Protein 5ME5 (pdb70)

Organism: Cucumis melo (NCBI:txid3656)

Foldseek 3Di:
DFAFFPFWKWKWKPAPCNIGTDDIDTTPVVVCVVVVPDDQQLPHDAQMKIKIFTPPQDCDPVHCQQVQAKKKKDKAFRSPCRVLVVLQVCCLRVVVQPLSVFWTIKMWTHHDGIIMIMTTGGDNVPVVSVVSRQVVSCVSVVDDDDTDMDGD/DDDDPVRVVVCPVVDQADPPPDDDDPVCPVVDDPDGD

InterPro domains:
  IPR003890 MIF4G-like, type 3 [PF02854] (1240-1462)
  IPR003890 MIF4G-like, type 3 [SM00543] (1239-1462)
  IPR003891 Initiation factor eIF-4 gamma, MA3 [PF02847] (1706-1812)
  IPR003891 Initiation factor eIF-4 gamma, MA3 [PS51366] (1700-1824)
  IPR003891 Initiation factor eIF-4 gamma, MA3 [SM00544] (1701-1815)
  IPR016024 Armadillo-type fold [SSF48371] (1232-1464)
  IPR016024 Armadillo-type fold [SSF48371] (1696-1885)

B-factor: mean 29.94, std 11.59, range [14.33, 82.57]

Solvent-accessible surface area: 9377 Å² total; per-residue (Å²): 133,90,52,60,8,86,68,36,1,7,0,20,3,30,44,50,132,117,30,128,80,20,23,55,0,44,18,0,21,53,0,4,12,0,15,40,1,3,28,76,0,41,136,4,50,86,129,0,13,0,16,0,0,18,89,176,28,65,4,64,220,50,33,73,88,3,39,98,13,2,79,32,16,0,57,24,85,61,28,147,0,35,96,6,2,24,59,0,0,1,7,6,0,0,30,43,10,117,29,9,99,14,5,0,0,0,5,0,25,0,64,81,62,64,0,72,0,4,0,37,0,58,79,12,102,63,133,71,6,7,32,25,0,3,137,28,0,92,124,44,26,128,44,129,129,64,29,34,74,95,118,106,124,136,25,56,78,109,65,0,62,126,24,8,130,129,67,86,90,30,24,194,118,13,126,64,51,95,66,8,107,56,0,17,25,97,154,67,102

Sequence (189 aa):
QPHPLEHSWTFWFDNPSSIRPIYTFSTVEEFWSVYNNIHHPSKLAMRADLYCFKHKIEPKWEDPVCANGGKWTVNFPRGKSDNGWLYTLLAMIGEQFDCGDEICGAVVNVRSGQDKISIWTKNASNEAAQASIGKQWKEFLDYNESIGFIFHKKYSRDFLLKFAEQFLDLPHNFEVTSDIESLMSTHTN

CATH classification: 3.30.760.10

Radius of gyration: 15.57 Å; Cα contacts (8 Å, |Δi|>4): 379; chains: 2; bounding box: 34×44×42 Å

Secondary structure (DSSP, 8-state):
---EEEEEEEEEEE----EEEEEEEEEHHHHHHHHTTB--GGGSPTT-EEEEEETT--SSTT-HHHHTSEEEEEEEETT--HHHHHHHHHHHHTT--TTGGGEEEEEEEE-SSEEEEEEEES-TT-HHHHHHHHHHHHHHHT-SS-EEEEE-/----HHHHHHTGGG--SPPTT----GGGGGGB-SS--

GO terms:
  GO:0005515 protein binding (F, IPI)

Structure (mmCIF, N/CA/C/O backbone):
data_5ME5
#
_entry.id   5ME5
#
_cell.length_a   38.094
_cell.length_b   70.352
_cell.length_c   42.798
_cell.angle_alpha   90.00
_cell.angle_beta   93.62
_cell.angle_gamma   90.00
#
_symmetry.space_group_name_H-M   'P 1 21 1'
#
loop_
_entity.id
_entity.type
_entity.pdbx_description
1 polymer 'Eukaryotic transcription initiation factor 4E'
2 polymer eIF4G
3 non-polymer 'SULFATE ION'
4 water water
#
loop_
_atom_site.group_PDB
_atom_site.id
_atom_site.type_symbol
_atom_site.label_atom_id
_atom_site.label_alt_id
_atom_site.label_comp_id
_atom_site.label_asym_id
_atom_site.label_entity_id
_atom_site.label_seq_id
_atom_site.pdbx_PDB_ins_code
_atom_site.Cartn_x
_atom_site.Cartn_y
_atom_site.Cartn_z
_atom_site.occupancy
_atom_site.B_iso_or_equiv
_atom_site.auth_seq_id
_atom_site.auth_comp_id
_atom_site.auth_asym_id
_atom_site.auth_atom_id
_atom_site.pdbx_PDB_model_num
ATOM 1 N N . GLN A 1 60 ? 23.669 20.290 0.038 1.00 54.37 58 GLN A N 1
ATOM 2 C CA . GLN A 1 60 ? 24.049 21.700 0.038 1.00 48.43 58 GLN A CA 1
ATOM 3 C C . GLN A 1 60 ? 23.814 22.331 1.414 1.00 42.34 58 GLN A C 1
ATOM 4 O O . GLN A 1 60 ? 22.663 22.499 1.837 1.00 42.19 58 GLN A O 1
ATOM 6 N N . PRO A 1 61 ? 24.898 22.681 2.106 1.00 39.03 59 PRO A N 1
ATOM 7 C CA . PRO A 1 61 ? 24.763 23.300 3.429 1.00 36.24 59 PRO A CA 1
ATOM 8 C C . PRO A 1 61 ? 24.135 24.679 3.327 1.00 38.28 59 PRO A C 1
ATOM 9 O O . PRO A 1 61 ? 24.065 25.285 2.257 1.00 34.05 59 PRO A O 1
ATOM 13 N N . HIS A 1 62 ? 23.660 25.171 4.472 1.00 34.09 60 HIS A N 1
ATOM 14 C CA . HIS A 1 62 ? 23.039 26.485 4.515 1.00 28.44 60 HIS A CA 1
ATOM 15 C C . HIS A 1 62 ? 24.002 27.447 5.192 1.00 27.07 60 HIS A C 1
ATOM 16 O O . HIS A 1 62 ? 24.164 27.398 6.425 1.00 23.24 60 HIS A O 1
ATOM 23 N N . PRO A 1 63 ? 24.660 28.330 4.449 1.00 22.55 61 PRO A N 1
ATOM 24 C CA . PRO A 1 63 ? 25.699 29.165 5.055 1.00 24.45 61 PRO A CA 1
ATOM 25 C C . PRO A 1 63 ? 25.085 30.233 5.937 1.00 23.00 61 PRO A C 1
ATOM 26 O O . PRO A 1 63 ? 24.008 30.761 5.647 1.00 24.55 61 PRO A O 1
ATOM 30 N N . LEU A 1 64 ? 25.769 30.531 7.032 1.00 24.30 62 LEU A N 1
ATOM 31 C CA . LEU A 1 64 ? 25.372 31.652 7.864 1.00 23.00 62 LEU A CA 1
ATOM 32 C C . LEU A 1 64 ? 25.998 32.929 7.317 1.00 23.97 62 LEU A C 1
ATOM 33 O O . LEU A 1 64 ? 27.012 32.897 6.622 1.00 26.43 62 LEU A O 1
ATOM 38 N N . GLU A 1 65 ? 25.380 34.064 7.646 1.00 22.41 63 GLU A N 1
ATOM 39 C CA . GLU A 1 65 ? 25.916 35.339 7.182 1.00 24.47 63 GLU A CA 1
ATOM 40 C C . GLU A 1 65 ? 27.300 35.594 7.766 1.00 26.59 63 GLU A C 1
ATOM 41 O O . GLU A 1 65 ? 28.184 36.133 7.091 1.00 26.55 63 GLU A O 1
ATOM 47 N N . HIS A 1 66 ? 27.511 35.226 9.020 1.00 24.39 64 HIS A N 1
ATOM 48 C CA . HIS A 1 66 ? 28.831 35.282 9.619 1.00 22.89 64 HIS A CA 1
ATOM 49 C C . HIS A 1 66 ? 29.228 33.890 10.080 1.00 25.40 64 HIS A C 1
ATOM 50 O O . HIS A 1 66 ? 28.378 33.042 10.349 1.00 23.63 64 HIS A O 1
ATOM 57 N N . SER A 1 67 ? 30.536 33.672 10.191 1.00 27.18 65 SER A N 1
ATOM 58 C CA . SER A 1 67 ? 31.037 32.569 10.992 1.00 27.71 65 SER A CA 1
ATOM 59 C C . SER A 1 67 ? 31.012 32.972 12.461 1.00 27.07 65 SER A C 1
ATOM 60 O O . SER A 1 67 ? 31.152 34.153 12.811 1.00 21.36 65 SER A O 1
ATOM 63 N N . TRP A 1 68 ? 30.832 31.976 13.315 1.00 20.60 66 TRP A N 1
ATOM 64 C CA . TRP A 1 68 ? 30.696 32.162 14.754 1.00 19.60 66 TRP A CA 1
ATOM 65 C C . TRP A 1 68 ? 31.616 31.180 15.460 1.00 22.21 66 TRP A C 1
ATOM 66 O O . TRP A 1 68 ? 31.797 30.046 14.999 1.00 20.11 66 TRP A O 1
ATOM 77 N N . THR A 1 69 ? 32.193 31.618 16.584 1.00 16.73 67 THR A N 1
ATOM 78 C CA . THR A 1 69 ? 33.135 30.819 17.361 1.00 17.95 67 THR A CA 1
ATOM 79 C C . THR A 1 69 ? 32.576 30.603 18.761 1.00 19.06 67 THR A C 1
ATOM 80 O O . THR A 1 69 ? 32.200 31.568 19.435 1.00 16.81 67 THR A O 1
ATOM 84 N N . PHE A 1 70 ? 32.474 29.342 19.186 1.00 20.14 68 PHE A N 1
ATOM 85 C CA . PHE A 1 70 ? 32.208 29.068 20.594 1.00 17.24 68 PHE A CA 1
ATOM 86 C C . PHE A 1 70 ? 33.491 29.247 21.392 1.00 21.14 68 PHE A C 1
ATOM 87 O O . PHE A 1 70 ? 34.562 28.829 20.955 1.00 20.56 68 PHE A O 1
ATOM 95 N N . TRP A 1 71 ? 33.378 29.866 22.573 1.00 18.76 69 TRP A N 1
ATOM 96 C CA . TRP A 1 71 ? 34.481 29.951 23.523 1.00 21.69 69 TRP A CA 1
ATOM 97 C C . TRP A 1 71 ? 34.000 29.453 24.876 1.00 21.30 69 TRP A C 1
ATOM 98 O O . TRP A 1 71 ? 32.812 29.544 25.194 1.00 19.67 69 TRP A O 1
ATOM 109 N N . PHE A 1 72 ? 34.933 28.949 25.683 1.00 20.43 70 PHE A N 1
ATOM 110 C CA . PHE A 1 72 ? 34.569 28.320 26.948 1.00 22.48 70 PHE A CA 1
ATOM 111 C C . PHE A 1 72 ? 35.550 28.736 28.032 1.00 26.07 70 PHE A C 1
ATOM 112 O O . PHE A 1 72 ? 36.762 28.747 27.809 1.00 29.94 70 PHE A O 1
ATOM 120 N N . ASP A 1 73 ? 35.028 29.079 29.202 1.00 24.87 71 ASP A N 1
ATOM 121 C CA . ASP A 1 73 ? 35.855 29.411 30.360 1.00 34.01 71 ASP A CA 1
ATOM 122 C C . ASP A 1 73 ? 35.575 28.361 31.428 1.00 34.08 71 ASP A C 1
ATOM 123 O O . ASP A 1 73 ? 34.556 28.432 32.120 1.00 32.17 71 ASP A O 1
ATOM 128 N N . ASN A 1 74 ? 36.485 27.398 31.543 1.00 39.53 72 ASN A N 1
ATOM 129 C CA . ASN A 1 74 ? 36.315 26.247 32.423 1.00 48.16 72 ASN A CA 1
ATOM 130 C C . ASN A 1 74 ? 36.571 26.649 33.867 1.00 49.44 72 ASN A C 1
ATOM 131 O O . ASN A 1 74 ? 37.656 27.155 34.176 1.00 50.55 72 ASN A O 1
ATOM 136 N N . PRO A 1 75 ? 35.628 26.421 34.786 1.00 53.36 73 PRO A N 1
ATOM 137 C CA . PRO A 1 75 ? 35.867 26.849 36.172 1.00 52.07 73 PRO A CA 1
ATOM 138 C C . PRO A 1 75 ? 36.873 25.973 36.904 1.00 56.64 73 PRO A C 1
ATOM 139 O O . PRO A 1 75 ? 37.677 26.492 37.690 1.00 58.36 73 PRO A O 1
ATOM 143 N N . SER A 1 76 ? 36.866 24.663 36.657 1.00 56.61 74 SER A N 1
ATOM 144 C CA . SER A 1 76 ? 37.770 23.737 37.341 1.00 62.33 74 SER A CA 1
ATOM 145 C C . SER A 1 76 ? 39.206 23.857 36.831 1.00 66.02 74 SER A C 1
ATOM 146 O O . SER A 1 76 ? 39.998 24.660 37.338 1.00 72.31 74 SER A O 1
ATOM 148 N N . SER A 1 87 ? 42.443 31.669 30.084 1.00 50.22 85 SER A N 1
ATOM 149 C CA . SER A 1 87 ? 41.198 31.183 30.670 1.00 47.18 85 SER A CA 1
ATOM 150 C C . SER A 1 87 ? 40.120 30.911 29.627 1.00 40.96 85 SER A C 1
ATOM 151 O O . SER A 1 87 ? 39.579 29.810 29.577 1.00 45.61 85 SER A O 1
ATOM 154 N N . ILE A 1 88 ? 39.806 31.907 28.801 1.00 38.59 86 ILE A N 1
ATOM 155 C CA . ILE A 1 88 ? 38.732 31.802 27.814 1.00 36.98 86 ILE A CA 1
ATOM 156 C C . ILE A 1 88 ? 39.324 31.220 26.534 1.00 37.41 86 ILE A C 1
ATOM 157 O O . ILE A 1 88 ? 40.095 31.887 25.843 1.00 44.12 86 ILE A O 1
ATOM 162 N N . ARG A 1 89 ? 38.939 29.980 26.200 1.00 34.30 87 ARG A N 1
ATOM 163 C CA . ARG A 1 89 ? 39.516 29.208 25.108 1.00 36.51 87 ARG A CA 1
ATOM 164 C C . ARG A 1 89 ? 38.545 29.101 23.941 1.00 33.19 87 ARG A C 1
ATOM 165 O O . ARG A 1 89 ? 37.363 28.808 24.151 1.00 28.26 87 ARG A O 1
ATOM 173 N N . PRO A 1 90 ? 39.016 29.267 22.708 1.00 32.01 88 PRO A N 1
ATOM 174 C CA . PRO A 1 90 ? 38.145 29.035 21.556 1.00 29.36 88 PRO A CA 1
ATOM 175 C C . PRO A 1 90 ? 37.978 27.543 21.323 1.00 29.74 88 PRO A C 1
ATOM 176 O O . PRO A 1 90 ? 38.930 26.764 21.428 1.00 31.14 88 PRO A O 1
ATOM 180 N N . ILE A 1 91 ? 36.746 27.152 21.019 1.00 26.70 89 ILE A N 1
ATOM 181 C CA . ILE A 1 91 ? 36.359 25.751 20.899 1.00 26.21 89 ILE A CA 1
ATOM 182 C C . ILE A 1 91 ? 36.247 25.325 19.447 1.00 27.73 89 ILE A C 1
ATOM 183 O O . ILE A 1 91 ? 36.801 24.302 19.041 1.00 27.19 89 ILE A O 1
ATOM 188 N N . TYR A 1 92 ? 35.502 26.090 18.659 1.00 24.74 90 TYR A N 1
ATOM 189 C CA . TYR A 1 92 ? 35.147 25.703 17.303 1.00 24.07 90 TYR A CA 1
ATOM 190 C C . TYR A 1 92 ? 34.540 26.903 16.607 1.00 25.82 90 TYR A C 1
ATOM 191 O O . TYR A 1 92 ? 33.766 27.649 17.218 1.00 23.38 90 TYR A O 1
ATOM 200 N N . THR A 1 93 ? 34.873 27.076 15.332 1.00 20.98 91 THR A N 1
ATOM 201 C CA . THR A 1 93 ? 34.266 28.109 14.508 1.00 20.42 91 THR A CA 1
ATOM 202 C C . THR A 1 93 ? 33.366 27.428 13.485 1.00 24.84 91 THR A C 1
ATOM 203 O O . THR A 1 93 ? 33.828 26.570 12.724 1.00 24.21 91 THR A O 1
ATOM 207 N N . PHE A 1 94 ? 32.079 27.769 13.494 1.00 21.68 92 PHE A N 1
ATOM 208 C CA . PHE A 1 94 ? 31.138 27.170 12.557 1.00 23.23 92 PHE A CA 1
ATOM 209 C C . PHE A 1 94 ? 30.610 28.224 11.596 1.00 27.72 92 PHE A C 1
ATOM 210 O O . PHE A 1 94 ? 30.556 29.416 11.916 1.00 21.31 92 PHE A O 1
ATOM 218 N N . SER A 1 95 ? 30.219 27.776 10.402 1.00 21.15 93 SER A N 1
ATOM 219 C CA . SER A 1 95 ? 29.827 28.720 9.368 1.00 21.04 93 SER A CA 1
ATOM 220 C C . SER A 1 95 ? 28.554 28.304 8.644 1.00 22.03 93 SER A C 1
ATOM 221 O O . SER A 1 95 ? 28.156 28.976 7.688 1.00 21.99 93 SER A O 1
ATOM 224 N N . THR A 1 96 ? 27.910 27.214 9.060 1.00 21.17 94 THR A N 1
ATOM 225 C CA . THR A 1 96 ? 26.656 26.791 8.450 1.00 21.63 94 THR A CA 1
ATOM 226 C C . THR A 1 96 ? 25.658 26.378 9.526 1.00 19.45 94 THR A C 1
ATOM 227 O O . THR A 1 96 ? 26.017 26.109 10.680 1.00 21.25 94 THR A O 1
ATOM 231 N N . VAL A 1 97 ? 24.386 26.347 9.126 1.00 22.21 95 VAL A N 1
ATOM 232 C CA . VAL A 1 97 ? 23.326 25.834 9.989 1.00 18.85 95 VAL A CA 1
ATOM 233 C C . VAL A 1 97 ? 23.626 24.401 10.393 1.00 24.54 95 VAL A C 1
ATOM 234 O O . VAL A 1 97 ? 23.482 24.025 11.560 1.00 18.48 95 VAL A O 1
ATOM 238 N N . GLU A 1 98 ? 24.060 23.578 9.433 1.00 18.91 96 GLU A N 1
ATOM 239 C CA . GLU A 1 98 ? 24.360 22.186 9.733 1.00 22.28 96 GLU A CA 1
ATOM 240 C C . GLU A 1 98 ? 25.521 22.064 10.715 1.00 20.05 96 GLU A C 1
ATOM 241 O O . GLU A 1 98 ? 25.492 21.219 11.620 1.00 22.05 96 GLU A O 1
ATOM 247 N N . GLU A 1 99 ? 26.547 22.910 10.571 1.00 20.55 97 GLU A N 1
ATOM 248 C CA . GLU A 1 99 ? 27.654 22.868 11.527 1.00 20.79 97 GLU A CA 1
ATOM 249 C C . GLU A 1 99 ? 27.209 23.349 12.904 1.00 20.14 97 GLU A C 1
ATOM 250 O O . GLU A 1 99 ? 27.646 22.809 13.929 1.00 18.33 97 GLU A O 1
ATOM 256 N N . PHE A 1 100 ? 26.357 24.374 12.953 1.00 17.35 98 PHE A N 1
ATOM 257 C CA . PHE A 1 100 ? 25.846 24.827 14.248 1.00 16.05 98 PHE A CA 1
ATOM 258 C C . PHE A 1 100 ? 25.217 23.678 15.031 1.00 16.85 98 PHE A C 1
ATOM 259 O O . PHE A 1 100 ? 25.551 23.444 16.198 1.00 18.74 98 PHE A O 1
ATOM 267 N N . TRP A 1 101 ? 24.275 22.960 14.412 1.00 17.24 99 TRP A N 1
ATOM 268 C CA . TRP A 1 101 ? 23.597 21.897 15.150 1.00 17.38 99 TRP A CA 1
ATOM 269 C C . TRP A 1 101 ? 24.563 20.772 15.498 1.00 18.57 99 TRP A C 1
ATOM 270 O O . TRP A 1 101 ? 24.472 20.186 16.587 1.00 18.54 99 TRP A O 1
ATOM 281 N N . SER A 1 102 ? 25.506 20.469 14.596 1.00 17.96 100 SER A N 1
ATOM 282 C CA . SER A 1 102 ? 26.493 19.415 14.861 1.00 20.77 100 SER A CA 1
ATOM 283 C C . SER A 1 102 ? 27.254 19.672 16.156 1.00 21.91 100 SER A C 1
ATOM 284 O O . SER A 1 102 ? 27.569 18.738 16.905 1.00 22.10 100 SER A O 1
ATOM 287 N N . VAL A 1 103 ? 27.563 20.933 16.436 1.00 18.80 101 VAL A N 1
ATOM 288 C CA . VAL A 1 103 ? 28.283 21.277 17.653 1.00 16.83 101 VAL A CA 1
ATOM 289 C C . VAL A 1 103 ? 27.338 21.448 18.827 1.00 18.84 101 VAL A C 1
ATOM 290 O O . VAL A 1 103 ? 27.577 20.901 19.911 1.00 18.02 101 VAL A O 1
ATOM 294 N N . TYR A 1 104 ? 26.246 22.198 18.611 1.00 18.43 102 TYR A N 1
ATOM 295 C CA . TYR A 1 104 ? 25.303 22.476 19.687 1.00 18.33 102 TYR A CA 1
ATOM 296 C C . TYR A 1 104 ? 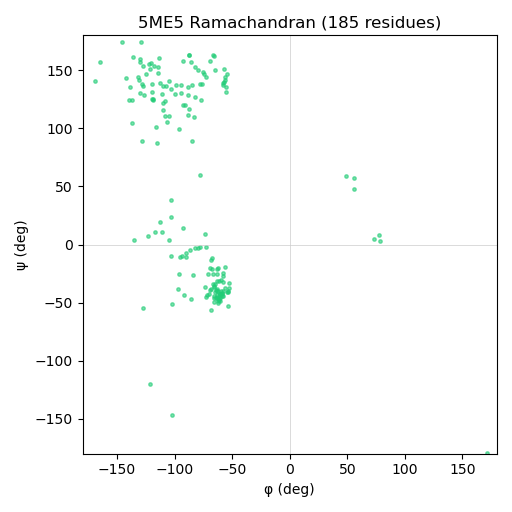24.734 21.190 20.282 1.00 20.08 102 TYR A C 1
ATOM 297 O O . TYR A 1 104 ? 24.554 21.087 21.506 1.00 18.67 102 TYR A O 1
ATOM 306 N N . ASN A 1 105 ? 24.437 20.198 19.436 1.00 18.18 103 ASN A N 1
ATOM 307 C CA . ASN A 1 105 ? 23.891 18.933 19.933 1.00 17.52 103 ASN A CA 1
ATOM 308 C C . ASN A 1 105 ? 24.910 18.073 20.660 1.00 22.26 103 ASN A C 1
ATOM 309 O O . ASN A 1 105 ? 24.542 16.988 21.146 1.00 21.18 103 ASN A O 1
ATOM 314 N N . ASN A 1 106 ? 26.175 18.500 20.736 1.00 19.40 104 ASN A N 1
ATOM 315 C CA . ASN A 1 106 ? 27.203 17.712 21.400 1.00 19.85 104 ASN A CA 1
ATOM 316 C C . ASN A 1 106 ? 27.916 18.454 22.519 1.00 23.44 104 ASN A C 1
ATOM 317 O O . ASN A 1 106 ? 28.891 17.921 23.068 1.00 22.64 104 ASN A O 1
ATOM 322 N N . ILE A 1 107 ? 27.457 19.653 22.884 1.00 19.37 105 ILE A N 1
ATOM 323 C CA . ILE A 1 107 ? 27.977 20.342 24.055 1.00 19.74 105 ILE A CA 1
ATOM 324 C C . ILE A 1 107 ? 26.839 20.525 25.050 1.00 20.33 105 ILE A C 1
ATOM 325 O O . ILE A 1 107 ? 25.655 20.550 24.688 1.00 16.85 105 ILE A O 1
ATOM 330 N N . HIS A 1 108 ? 27.214 20.621 26.321 1.00 19.26 106 HIS A N 1
ATOM 331 C CA . HIS A 1 108 ? 26.235 20.761 27.392 1.00 23.39 106 HIS A CA 1
ATOM 332 C C . HIS A 1 108 ? 25.362 21.989 27.190 1.00 24.19 106 HIS A C 1
ATOM 333 O O . HIS A 1 108 ? 25.858 23.062 26.835 1.00 21.66 106 HIS A O 1
ATOM 340 N N . HIS A 1 109 ? 24.057 21.829 27.427 1.00 22.80 107 HIS A N 1
ATOM 341 C CA . HIS A 1 109 ? 23.205 22.987 27.645 1.00 23.79 107 HIS A CA 1
ATOM 342 C C . HIS A 1 109 ? 23.568 23.613 28.987 1.00 22.39 107 HIS A C 1
ATOM 343 O O . HIS A 1 109 ? 24.119 22.937 29.865 1.00 24.02 107 HIS A O 1
ATOM 350 N N . PRO A 1 110 ? 23.257 24.898 29.179 1.00 20.11 108 PRO A N 1
ATOM 351 C CA . PRO A 1 110 ? 23.624 25.562 30.444 1.00 21.04 108 PRO A CA 1
ATOM 352 C C . PRO A 1 110 ? 23.162 24.832 31.689 1.00 25.23 108 PRO A C 1
ATOM 353 O O . PRO A 1 110 ? 23.848 24.903 32.717 1.00 25.44 108 PRO A O 1
ATOM 357 N N . SER A 1 111 ? 22.005 24.157 31.645 1.00 23.58 109 SER A N 1
ATOM 358 C CA . SER A 1 111 ? 21.533 23.433 32.825 1.00 25.15 109 SER A CA 1
ATOM 359 C C . SER A 1 111 ? 22.536 22.394 33.309 1.00 28.71 109 SER A C 1
ATOM 360 O O . SER A 1 111 ? 22.527 22.057 34.498 1.00 27.50 109 SER A O 1
ATOM 363 N N . LYS A 1 112 ? 23.414 21.898 32.432 1.00 24.91 110 LYS A N 1
ATOM 364 C CA . LYS A 1 112 ? 24.392 20.876 32.798 1.00 26.07 110 LYS A CA 1
ATOM 365 C C . LYS A 1 112 ? 25.839 21.378 32.807 1.00 30.67 110 LYS A C 1
ATOM 366 O O . LYS A 1 112 ? 26.763 20.562 32.904 1.00 31.05 110 LYS A O 1
ATOM 372 N N . LEU A 1 113 ? 26.069 22.685 32.707 1.00 26.68 111 LEU A N 1
ATOM 373 C CA . LEU A 1 113 ? 27.422 23.220 32.842 1.00 29.29 111 LEU A CA 1
ATOM 374 C C . LEU A 1 113 ? 27.794 23.381 34.309 1.00 33.78 111 LEU A C 1
ATOM 375 O O . LEU A 1 113 ? 26.935 23.597 35.168 1.00 32.14 111 LEU A O 1
ATOM 380 N N . ALA A 1 114 ? 29.095 23.297 34.588 1.00 36.42 112 ALA A N 1
ATOM 381 C CA . ALA A 1 114 ? 29.586 23.481 35.949 1.00 38.75 112 ALA A CA 1
ATOM 382 C C . ALA A 1 114 ? 29.344 24.908 36.434 1.00 38.78 112 ALA A C 1
ATOM 383 O O . ALA A 1 114 ? 29.314 25.862 35.649 1.00 31.12 112 ALA A O 1
ATOM 385 N N . MET A 1 115 ? 29.163 25.048 37.748 1.00 38.17 113 MET A N 1
ATOM 386 C CA . MET A 1 115 ? 29.072 26.376 38.343 1.00 38.36 113 MET A CA 1
ATOM 387 C C . MET A 1 115 ? 30.309 27.192 38.000 1.00 36.43 113 MET A C 1
ATOM 388 O O . MET A 1 115 ? 31.426 26.673 37.989 1.00 36.22 113 MET A O 1
ATOM 393 N N . ARG A 1 116 ? 30.099 28.483 37.735 1.00 33.02 114 ARG A N 1
ATOM 394 C CA . ARG A 1 116 ? 31.118 29.467 37.368 1.00 36.22 114 ARG A CA 1
ATOM 395 C C . ARG A 1 116 ? 31.640 29.291 35.943 1.00 35.32 114 ARG A C 1
ATOM 396 O O . ARG A 1 116 ? 32.563 30.016 35.532 1.00 30.53 114 ARG A O 1
ATOM 404 N N . ALA A 1 117 ? 31.082 28.362 35.168 1.00 29.06 115 ALA A N 1
ATOM 405 C CA . ALA A 1 117 ? 31.459 28.240 33.761 1.00 27.97 115 ALA A CA 1
ATOM 406 C C . ALA A 1 117 ? 30.821 29.354 32.932 1.00 27.91 115 ALA A C 1
ATOM 407 O O . ALA A 1 117 ? 29.724 29.843 33.231 1.00 25.37 115 ALA A O 1
ATOM 409 N N . ASP A 1 118 ? 31.527 29.758 31.882 1.00 24.67 116 ASP A N 1
ATOM 410 C CA . ASP A 1 118 ? 31.029 30.734 30.923 1.00 24.87 116 ASP A CA 1
ATOM 411 C C . ASP A 1 118 ? 31.153 30.142 29.529 1.00 24.28 116 ASP A C 1
ATOM 412 O O . ASP A 1 118 ? 32.226 29.655 29.154 1.00 21.00 116 ASP A O 1
ATOM 417 N N . LEU A 1 119 ? 30.060 30.167 28.774 1.00 19.06 117 LEU A N 1
ATOM 418 C CA . LEU A 1 119 ? 30.051 29.671 27.400 1.00 20.20 117 LEU A CA 1
ATOM 419 C C . LEU A 1 119 ? 29.700 30.831 26.485 1.00 17.80 117 LEU A C 1
ATOM 420 O O . LEU A 1 119 ? 28.653 31.465 26.662 1.00 18.73 117 LEU A O 1
ATOM 425 N N . TYR A 1 120 ? 30.555 31.080 25.495 1.00 16.72 118 TYR A N 1
ATOM 426 C CA . TYR A 1 120 ? 30.460 32.239 24.615 1.00 19.10 118 TYR A CA 1
ATOM 427 C C . TYR A 1 120 ? 30.160 31.783 23.199 1.00 18.21 118 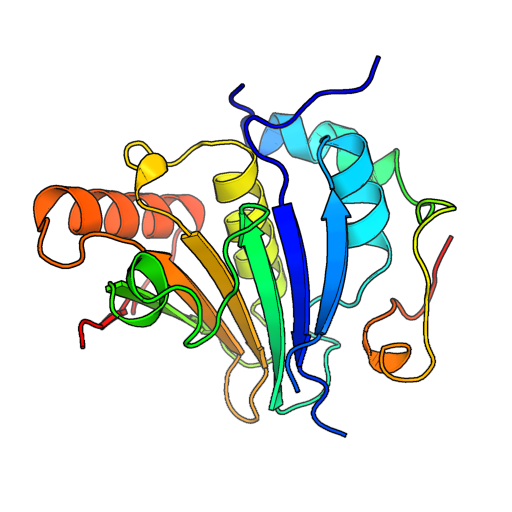TYR A C 1
ATOM 428 O O . TYR A 1 120 ? 30.615 30.721 22.776 1.00 19.25 118 TYR A O 1
ATOM 437 N N . CYS A 1 121 ? 29.419 32.608 22.454 1.00 17.26 119 CYS A N 1
ATOM 438 C CA . CYS A 1 121 ? 29.280 32.419 21.007 1.00 17.71 119 CYS A CA 1
ATOM 439 C C . CYS A 1 121 ? 29.390 33.787 20.340 1.00 18.57 119 CYS A C 1
ATOM 440 O O . CYS A 1 121 ? 28.440 34.569 20.391 1.00 16.84 119 CYS A O 1
ATOM 443 N N . PHE A 1 122 ? 30.540 34.077 19.718 1.00 19.32 120 PHE A N 1
ATOM 444 C CA . PHE A 1 122 ? 30.809 35.400 19.167 1.00 16.09 120 PHE A CA 1
ATOM 445 C C . PHE A 1 122 ? 31.104 35.312 17.679 1.00 17.35 120 PHE A C 1
ATOM 446 O O . PHE A 1 122 ? 31.589 34.290 17.182 1.00 20.48 120 PHE A O 1
ATOM 454 N N . LYS A 1 123 ? 30.862 36.411 16.975 1.00 17.28 121 LYS A N 1
ATOM 455 C CA . LYS A 1 123 ? 31.210 36.450 15.561 1.00 17.19 121 LYS A CA 1
ATOM 456 C C . LYS A 1 123 ? 32.695 36.160 15.383 1.00 21.24 121 LYS A C 1
ATOM 457 O O . LYS A 1 123 ? 33.537 36.606 16.174 1.00 20.32 121 LYS A O 1
ATOM 463 N N . HIS A 1 124 ? 33.008 35.390 14.343 1.00 23.67 122 HIS A N 1
ATOM 464 C CA . HIS A 1 124 ? 34.385 34.982 14.109 1.00 25.06 122 HIS A CA 1
ATOM 465 C C . HIS A 1 124 ? 35.276 36.210 14.025 1.00 31.12 122 HIS A C 1
ATOM 466 O O . HIS A 1 124 ? 34.916 37.206 13.393 1.00 31.53 122 HIS A O 1
ATOM 473 N N . LYS A 1 125 ? 36.425 36.141 14.701 1.00 29.24 123 LYS A N 1
ATOM 474 C CA . LYS A 1 125 ? 37.454 37.193 14.761 1.00 34.49 123 LYS A CA 1
ATOM 475 C C . LYS A 1 125 ? 37.077 38.326 15.706 1.00 34.99 123 LYS A C 1
ATOM 476 O O . LYS A 1 125 ? 37.763 39.362 15.716 1.00 33.84 123 LYS A O 1
ATOM 482 N N . ILE A 1 126 ? 36.003 38.182 16.476 1.00 30.20 124 ILE A N 1
ATOM 483 C CA . ILE A 1 126 ? 35.713 39.033 17.626 1.00 26.32 124 ILE A CA 1
ATOM 484 C C . ILE A 1 126 ? 36.017 38.211 18.868 1.00 34.54 124 ILE A C 1
ATOM 485 O O . ILE A 1 126 ? 35.309 37.238 19.164 1.00 35.79 124 ILE A O 1
ATOM 490 N N . GLU A 1 127 ? 37.076 38.573 19.585 1.00 35.76 125 GLU A N 1
ATOM 491 C CA . GLU A 1 127 ? 37.334 37.862 20.824 1.00 32.07 125 GLU A CA 1
ATOM 492 C C . GLU A 1 127 ? 36.520 38.494 21.949 1.00 34.13 125 GLU A C 1
ATOM 493 O O . GLU A 1 127 ? 36.447 39.724 22.045 1.00 31.78 125 GLU A O 1
ATOM 499 N N . PRO A 1 128 ? 35.908 37.691 22.811 1.00 33.16 126 PRO A N 1
ATOM 500 C CA . PRO A 1 128 ? 35.257 38.264 24.000 1.00 31.63 126 PRO A CA 1
ATOM 501 C C . PRO A 1 128 ? 36.277 38.609 25.081 1.00 36.40 126 PRO A C 1
ATOM 502 O O . PRO A 1 128 ? 36.233 38.100 26.202 1.00 35.71 126 PRO A O 1
ATOM 506 N N . LYS A 1 129 ? 37.215 39.494 24.736 1.00 36.98 127 LYS A N 1
ATOM 507 C CA . LYS A 1 129 ? 38.372 39.795 25.579 1.00 45.51 127 LYS A CA 1
ATOM 508 C C . LYS A 1 129 ? 38.747 41.263 25.422 1.00 42.79 127 LYS A C 1
ATOM 509 O O . LYS A 1 129 ? 38.215 41.972 24.565 1.00 38.09 127 LYS A O 1
ATOM 515 N N . TRP A 1 130 ? 39.720 41.699 26.233 1.00 47.80 128 TRP A N 1
ATOM 516 C CA . TRP A 1 130 ? 40.286 43.042 26.114 1.00 44.84 128 TRP A CA 1
ATOM 517 C C . TRP A 1 130 ? 40.845 43.322 24.724 1.00 46.63 128 TRP A C 1
ATOM 518 O O . TRP A 1 130 ? 41.022 44.491 24.361 1.00 47.77 128 TRP A O 1
ATOM 529 N N . GLU A 1 131 ? 41.124 42.276 23.941 1.00 48.57 129 GLU A N 1
ATOM 530 C CA . GLU A 1 131 ? 41.756 42.456 22.640 1.00 47.65 129 GLU A CA 1
ATOM 531 C C . GLU A 1 131 ? 40.882 43.254 21.679 1.00 44.07 129 GLU A C 1
ATOM 532 O O . GLU A 1 131 ? 41.407 43.966 20.818 1.00 48.48 129 GLU A O 1
ATOM 534 N N . ASP A 1 132 ? 39.554 43.153 21.795 1.00 43.05 130 ASP A N 1
ATOM 535 C CA . ASP A 1 132 ? 38.658 43.874 20.893 1.00 41.85 130 ASP A CA 1
ATOM 536 C C . ASP A 1 132 ? 37.851 44.905 21.676 1.00 39.66 130 ASP A C 1
ATOM 537 O O . ASP A 1 132 ? 36.720 44.626 22.104 1.00 32.77 130 ASP A O 1
ATOM 542 N N . PRO A 1 133 ? 38.371 46.123 21.865 1.00 36.28 131 PRO A N 1
ATOM 543 C CA . PRO A 1 133 ? 37.657 47.094 22.709 1.00 30.26 131 PRO A CA 1
ATOM 544 C C . PRO A 1 133 ? 36.340 47.551 22.118 1.00 29.99 131 PRO A C 1
ATOM 545 O O . PRO A 1 133 ? 35.465 47.984 22.881 1.00 32.99 131 PRO A O 1
ATOM 549 N N . VAL A 1 134 ? 36.182 47.499 20.792 1.00 27.54 132 VAL A N 1
ATOM 550 C CA . VAL A 1 134 ? 34.907 47.866 20.185 1.00 29.58 132 VAL A CA 1
ATOM 551 C C . VAL A 1 134 ? 33.769 47.082 20.822 1.00 32.94 132 VAL A C 1
ATOM 552 O O . VAL A 1 134 ? 32.678 47.619 21.044 1.00 26.89 132 VAL A O 1
ATOM 556 N N . CYS A 1 135 ? 34.004 45.817 21.156 1.00 27.23 133 CYS A N 1
ATOM 557 C CA . CYS A 1 135 ? 32.995 45.026 21.850 1.00 29.18 133 CYS A CA 1
ATOM 558 C C . CYS A 1 135 ? 33.202 44.991 23.357 1.00 31.16 133 CYS A C 1
ATOM 559 O O . CYS A 1 135 ? 32.225 45.058 24.112 1.00 30.52 133 CYS A O 1
ATOM 562 N N . ALA A 1 136 ? 34.457 44.914 23.808 1.00 30.94 134 ALA A N 1
ATOM 563 C CA . ALA A 1 136 ? 34.735 44.763 25.234 1.00 29.53 134 ALA A CA 1
ATOM 564 C C . ALA A 1 136 ? 34.316 46.000 26.019 1.00 31.02 134 ALA A C 1
ATOM 565 O O . ALA A 1 136 ? 33.879 45.890 27.171 1.00 35.54 134 ALA A O 1
ATOM 567 N N . ASN A 1 137 ? 34.432 47.184 25.415 1.00 30.41 135 ASN A N 1
ATOM 568 C CA . ASN A 1 137 ? 34.049 48.430 26.065 1.00 28.00 135 ASN A CA 1
ATOM 569 C C . ASN A 1 137 ? 32.707 48.962 25.569 1.00 32.85 135 ASN A C 1
ATOM 570 O O . ASN A 1 137 ? 32.450 50.164 25.680 1.00 33.38 135 ASN A O 1
ATOM 575 N N . GLY A 1 138 ? 31.848 48.103 25.039 1.00 28.15 136 GLY A N 1
ATOM 576 C CA . GLY A 1 138 ? 30.576 48.525 24.485 1.00 27.19 136 GLY A CA 1
ATOM 577 C C . GLY A 1 138 ? 29.410 48.259 25.411 1.00 28.49 136 GLY A C 1
ATOM 578 O O . GLY A 1 138 ? 29.525 48.337 26.640 1.00 29.97 136 GLY A O 1
ATOM 579 N N . GLY A 1 139 ? 28.265 47.953 24.818 1.00 26.97 137 GLY A N 1
ATOM 580 C CA . GLY A 1 139 ? 27.075 47.706 25.600 1.00 24.22 137 GLY A CA 1
ATOM 581 C C . GLY A 1 139 ? 26.882 46.230 25.928 1.00 24.29 137 GLY A C 1
ATOM 582 O O . GLY A 1 139 ? 27.410 45.340 25.259 1.00 22.99 137 GLY A O 1
ATOM 583 N N . LYS A 1 140 ? 26.117 45.979 26.987 1.00 22.67 138 LYS A N 1
ATOM 584 C CA . LYS A 1 140 ? 25.755 44.621 27.368 1.00 25.81 138 LYS A CA 1
ATOM 585 C C . LYS A 1 140 ? 24.300 44.607 27.805 1.00 24.75 138 LYS A C 1
ATOM 586 O O . LYS A 1 140 ? 23.905 45.368 28.700 1.00 22.51 138 LYS A O 1
ATOM 592 N N . TRP A 1 141 ? 23.512 43.756 27.157 1.00 21.76 139 TRP A N 1
ATOM 593 C CA . TRP A 1 141 ? 22.140 43.459 27.552 1.00 20.93 139 TRP A CA 1
ATOM 594 C C . TRP A 1 141 ? 22.151 42.145 28.312 1.00 23.05 139 TRP A C 1
ATOM 595 O O . TRP A 1 141 ? 22.683 41.153 27.807 1.00 20.27 139 TRP A O 1
ATOM 606 N N . THR A 1 142 ? 21.542 42.118 29.500 1.00 20.95 140 THR A N 1
ATOM 607 C CA . THR A 1 142 ? 21.618 40.933 30.348 1.00 20.97 140 THR A CA 1
ATOM 608 C C . THR A 1 142 ? 20.239 40.515 30.849 1.00 25.73 140 THR A C 1
ATOM 609 O O . THR A 1 142 ? 19.395 41.359 31.167 1.00 20.74 140 THR A O 1
ATOM 613 N N . VAL A 1 143 ? 20.015 39.198 30.897 1.00 21.25 141 VAL A N 1
ATOM 614 C CA . VAL A 1 143 ? 18.807 38.605 31.454 1.00 24.28 141 VAL A CA 1
ATOM 615 C C . VAL A 1 143 ? 19.229 37.564 32.485 1.00 24.75 141 VAL A C 1
ATOM 616 O O . VAL A 1 143 ? 20.169 36.800 32.249 1.00 25.17 141 VAL A O 1
ATOM 620 N N . ASN A 1 144 ? 18.554 37.555 33.636 1.00 23.62 142 ASN A N 1
ATOM 621 C CA . ASN A 1 144 ? 18.751 36.553 34.678 1.00 26.50 142 ASN A CA 1
ATOM 622 C C . ASN A 1 144 ? 17.668 35.487 34.588 1.00 30.51 142 ASN A C 1
ATOM 623 O O . ASN A 1 144 ? 16.489 35.800 34.396 1.00 29.62 142 ASN A O 1
ATOM 628 N N . PHE A 1 145 ? 18.073 34.225 34.734 1.00 25.66 143 PHE A N 1
ATOM 629 C CA . PHE A 1 145 ? 17.184 33.082 34.821 1.00 24.91 143 PHE A CA 1
ATOM 630 C C . PHE A 1 145 ? 17.428 32.351 36.133 1.00 25.68 143 PHE A C 1
ATOM 631 O O . PHE A 1 145 ? 18.554 32.356 36.643 1.00 23.33 143 PHE A O 1
ATOM 639 N N . PRO A 1 146 ? 16.413 31.690 36.689 1.00 28.22 144 PRO A N 1
ATOM 640 C CA . PRO A 1 146 ? 16.683 30.722 37.757 1.00 27.88 144 PRO A CA 1
ATOM 641 C C . PRO A 1 146 ? 17.701 29.701 37.278 1.00 31.23 144 PRO A C 1
ATOM 642 O O . PRO A 1 146 ? 17.746 29.353 36.094 1.00 28.00 144 PRO A O 1
ATOM 646 N N . ARG A 1 147 ? 18.536 29.228 38.205 1.00 29.40 145 ARG A N 1
ATOM 647 C CA . ARG A 1 147 ? 19.567 28.260 37.844 1.00 31.61 145 ARG A CA 1
ATOM 648 C C . ARG A 1 147 ? 18.948 27.037 37.174 1.00 31.53 145 ARG A C 1
ATOM 649 O O . ARG A 1 147 ? 17.956 26.485 37.650 1.00 28.23 145 ARG A O 1
ATOM 657 N N . GLY A 1 148 ? 19.514 26.635 36.039 1.00 27.70 146 GLY A N 1
ATOM 658 C CA . GLY A 1 148 ? 18.993 25.484 35.330 1.00 27.49 146 GLY A CA 1
ATOM 659 C C . GLY A 1 148 ? 17.739 25.730 34.517 1.00 26.51 146 GLY A C 1
ATOM 660 O O . GLY A 1 148 ? 17.209 24.781 33.929 1.00 24.49 146 GLY A O 1
ATOM 661 N N . LYS A 1 149 ? 17.250 26.971 34.452 1.00 23.56 147 LYS A N 1
ATOM 662 C CA . LYS A 1 149 ? 16.051 27.300 33.690 1.00 26.19 147 LYS A CA 1
ATOM 663 C C . LYS A 1 149 ? 16.353 28.180 32.479 1.00 23.92 147 LYS A C 1
ATOM 664 O O . LYS A 1 149 ? 15.444 28.818 31.941 1.00 24.73 147 LYS A O 1
ATOM 670 N N . SER A 1 150 ? 17.607 28.216 32.036 1.00 21.70 148 SER A N 1
ATOM 671 C CA . SER A 1 150 ? 18.032 29.111 30.970 1.00 21.51 148 SER A CA 1
ATOM 672 C C . SER A 1 150 ? 18.248 28.419 29.629 1.00 25.14 148 SER A C 1
ATOM 673 O O . SER A 1 150 ? 18.692 29.080 28.683 1.00 19.21 148 SER A O 1
ATOM 676 N N . ASP A 1 151 ? 17.957 27.117 29.519 1.00 22.62 149 ASP A N 1
ATOM 677 C CA . ASP A 1 151 ? 18.322 26.373 28.314 1.00 23.37 149 ASP A CA 1
ATOM 678 C C . ASP A 1 151 ? 17.630 26.928 27.074 1.00 23.29 149 ASP A C 1
ATOM 679 O O . ASP A 1 151 ? 18.261 27.110 26.025 1.00 20.09 149 ASP A O 1
ATOM 684 N N . ASN A 1 152 ? 16.316 27.153 27.153 1.00 18.41 150 ASN A N 1
ATOM 685 C CA . ASN A 1 152 ? 15.603 27.652 25.983 1.00 20.00 150 ASN A CA 1
ATOM 686 C C . ASN A 1 152 ? 15.995 29.093 25.670 1.00 21.45 150 ASN A C 1
ATOM 687 O O . ASN A 1 152 ? 16.133 29.463 24.498 1.00 18.51 150 ASN A O 1
ATOM 692 N N . GLY A 1 153 ? 16.167 29.919 26.700 1.00 18.93 151 GLY A N 1
ATOM 693 C CA . GLY A 1 153 ? 16.626 31.288 26.472 1.00 19.97 151 GLY A CA 1
ATOM 694 C C . GLY A 1 153 ? 17.968 31.339 25.764 1.00 19.95 151 GLY A C 1
ATOM 695 O O . GLY A 1 153 ? 18.162 32.120 24.821 1.00 16.84 151 GLY A O 1
ATOM 696 N N . TRP A 1 154 ? 18.901 30.481 26.179 1.00 17.71 152 TRP A N 1
ATOM 697 C CA . TRP A 1 154 ? 20.191 30.393 25.496 1.00 19.40 152 TRP A CA 1
ATOM 698 C C . TRP A 1 154 ? 20.032 29.959 24.038 1.00 19.22 152 TRP A C 1
ATOM 699 O O . TRP A 1 154 ? 20.605 30.584 23.135 1.00 15.51 152 TRP A O 1
ATOM 710 N N . LEU A 1 155 ? 19.268 28.886 23.780 1.00 18.07 153 LEU A N 1
ATOM 711 C CA . LEU A 1 155 ? 19.097 28.437 22.391 1.00 17.56 153 LEU A CA 1
ATOM 712 C C . LEU A 1 155 ? 18.441 29.519 21.535 1.00 18.43 153 LEU A C 1
ATOM 713 O O . LEU A 1 155 ? 18.879 29.797 20.412 1.00 18.42 153 LEU A O 1
ATOM 718 N N . TYR A 1 156 ? 17.372 30.134 22.045 1.00 19.25 154 TYR A N 1
ATOM 719 C CA . TYR A 1 156 ? 16.681 31.141 21.247 1.00 20.32 154 TYR A CA 1
ATOM 720 C C . TYR A 1 156 ? 17.570 32.340 20.995 1.00 18.29 154 TYR A C 1
ATOM 721 O O . TYR A 1 156 ? 17.494 32.948 19.921 1.00 18.43 154 TYR A O 1
ATOM 730 N N . THR A 1 157 ? 18.428 32.688 21.960 1.00 18.47 155 THR A N 1
ATOM 731 C CA . THR A 1 157 ? 19.386 33.771 21.732 1.00 17.27 155 THR A CA 1
ATOM 732 C C . THR A 1 157 ? 20.349 33.409 20.597 1.00 19.77 155 THR A C 1
ATOM 733 O O . THR A 1 157 ? 20.604 34.225 19.700 1.00 17.93 155 THR A O 1
ATOM 737 N N . LEU A 1 158 ? 20.878 32.176 20.610 1.00 15.40 156 LEU A N 1
ATOM 738 C CA . LEU A 1 158 ? 21.783 31.722 19.549 1.00 14.46 156 LEU A CA 1
ATOM 739 C C . LEU A 1 158 ? 21.098 31.737 18.189 1.00 15.37 156 LEU A C 1
ATOM 740 O O . LEU A 1 158 ? 21.655 32.247 17.212 1.00 18.35 156 LEU A O 1
ATOM 745 N N . LEU A 1 159 ? 19.887 31.167 18.102 1.00 16.01 157 LEU A N 1
ATOM 746 C CA . LEU A 1 159 ? 19.199 31.108 16.812 1.00 17.14 157 LEU A CA 1
ATOM 747 C C . LEU A 1 159 ? 18.905 32.504 16.276 1.00 15.22 157 LEU A C 1
ATOM 748 O O . LEU A 1 159 ? 19.021 32.746 15.068 1.00 16.95 157 LEU A O 1
ATOM 753 N N . ALA A 1 160 ? 18.508 33.431 17.153 1.00 16.82 158 ALA A N 1
ATOM 754 C CA . ALA A 1 160 ? 18.254 34.806 16.711 1.00 18.06 158 ALA A CA 1
ATOM 755 C C . ALA A 1 160 ? 19.519 35.457 16.186 1.00 17.24 158 ALA A C 1
ATOM 756 O O . ALA A 1 160 ? 19.479 36.186 15.188 1.00 19.74 158 ALA A O 1
ATOM 758 N N . MET A 1 161 ? 20.655 35.214 16.847 1.00 15.88 159 MET A N 1
ATOM 759 C CA . MET A 1 161 ? 21.912 35.820 16.411 1.00 21.17 159 MET A CA 1
ATOM 760 C C . MET A 1 161 ? 22.378 35.243 15.072 1.00 18.76 159 MET A C 1
ATOM 761 O O . MET A 1 161 ? 22.621 35.983 14.111 1.00 17.32 159 MET A O 1
ATOM 766 N N . ILE A 1 162 ? 22.535 33.920 14.997 1.00 14.75 160 ILE A N 1
ATOM 767 C CA . ILE A 1 162 ? 23.141 33.346 13.793 1.00 16.58 160 ILE A CA 1
ATOM 768 C C . ILE A 1 162 ? 22.197 33.443 12.609 1.00 16.50 160 ILE A C 1
ATOM 769 O O . ILE A 1 162 ? 22.643 33.450 11.445 1.00 20.56 160 ILE A O 1
ATOM 774 N N . GLY A 1 163 ? 20.892 33.497 12.869 1.00 17.61 161 GLY A N 1
ATOM 775 C CA . GLY A 1 163 ? 19.871 33.689 11.863 1.00 18.78 161 GLY A CA 1
ATOM 776 C C . GLY A 1 163 ? 19.722 35.113 11.389 1.00 21.38 161 GLY A C 1
ATOM 777 O O . GLY A 1 163 ? 18.880 35.385 10.52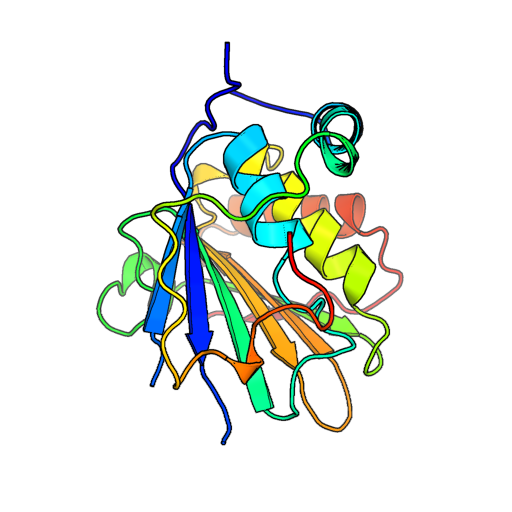8 1.00 22.06 161 GLY A O 1
ATOM 778 N N . GLU A 1 164 ? 20.502 36.028 11.963 1.00 21.10 162 GLU A N 1
ATOM 779 C CA . GLU A 1 164 ? 20.504 37.450 11.591 1.00 23.25 162 GLU A CA 1
ATOM 780 C C . GLU A 1 164 ? 19.104 38.058 11.711 1.00 23.45 162 GLU A C 1
ATOM 781 O O . GLU A 1 164 ? 18.623 38.772 10.828 1.00 23.21 162 GLU A O 1
ATOM 787 N N . GLN A 1 165 ? 18.457 37.799 12.843 1.00 18.40 163 GLN A N 1
ATOM 788 C CA . GLN A 1 165 ? 17.081 38.225 13.034 1.00 18.78 163 GLN A CA 1
ATOM 789 C C . GLN A 1 165 ? 16.959 39.571 13.734 1.00 20.52 163 GLN A C 1
ATOM 790 O O . GLN A 1 165 ? 15.853 40.118 13.794 1.00 19.16 163 GLN A O 1
ATOM 796 N N . PHE A 1 166 ? 18.050 40.114 14.273 1.00 19.84 164 PHE A N 1
ATOM 797 C CA . PHE A 1 166 ? 18.002 41.423 14.914 1.00 22.24 164 PHE A CA 1
ATOM 798 C C . PHE A 1 166 ? 18.094 42.503 13.849 1.00 22.64 164 PHE A C 1
ATOM 799 O O . PHE A 1 166 ? 19.020 42.481 13.033 1.00 19.29 164 PHE A O 1
ATOM 807 N N . ASP A 1 167 ? 17.139 43.446 13.862 1.00 21.20 165 ASP A N 1
ATOM 808 C CA . ASP A 1 167 ? 17.192 44.570 12.926 1.00 27.80 165 ASP A CA 1
ATOM 809 C C . ASP A 1 167 ? 18.532 45.300 12.996 1.00 28.26 165 ASP A C 1
ATOM 810 O O . ASP A 1 167 ? 19.085 45.703 11.967 1.00 26.73 165 ASP A O 1
ATOM 815 N N . CYS A 1 168 ? 19.062 45.495 14.199 1.00 21.33 166 CYS A N 1
ATOM 816 C CA . CYS A 1 168 ? 20.367 46.133 14.378 1.00 25.36 166 CYS A CA 1
ATOM 817 C C . CYS A 1 168 ? 21.453 45.117 14.686 1.00 24.61 166 CYS A C 1
ATOM 818 O O . CYS A 1 168 ? 22.352 45.381 15.489 1.00 25.14 166 CYS A O 1
ATOM 821 N N . GLY A 1 169 ? 21.391 43.946 14.045 1.00 24.91 167 GLY A N 1
ATOM 822 C CA . GLY A 1 169 ? 22.341 42.874 14.298 1.00 21.57 167 GLY A CA 1
ATOM 823 C C . GLY A 1 169 ? 23.775 43.222 13.974 1.00 23.89 167 GLY A C 1
ATOM 824 O O . GLY A 1 169 ? 24.690 42.568 14.480 1.00 23.24 167 GLY A O 1
ATOM 825 N N . ASP A 1 170 ? 24.002 44.237 13.137 1.00 25.43 168 ASP A N 1
ATOM 826 C CA . ASP A 1 170 ? 25.377 44.646 12.869 1.00 27.07 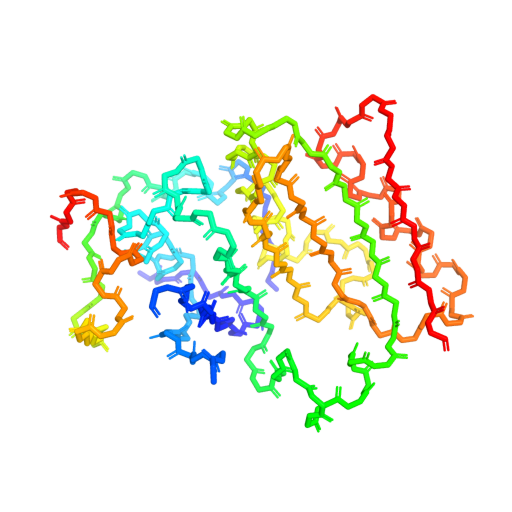168 ASP A CA 1
ATOM 827 C C . ASP A 1 170 ? 26.074 45.164 14.120 1.00 26.39 168 ASP A C 1
ATOM 828 O O . ASP A 1 170 ? 27.308 45.174 14.166 1.00 25.16 168 ASP A O 1
ATOM 833 N N . GLU A 1 171 ? 25.322 45.593 15.136 1.00 20.48 169 GLU A N 1
ATOM 834 C CA . GLU A 1 171 ? 25.913 45.993 16.405 1.00 23.29 169 GLU A CA 1
ATOM 835 C C . GLU A 1 171 ? 26.126 44.831 17.367 1.00 24.84 169 GLU A C 1
ATOM 836 O O . GLU A 1 171 ? 26.686 45.039 18.442 1.00 21.20 169 GLU A O 1
ATOM 842 N N . ILE A 1 172 ? 25.688 43.627 17.041 1.00 20.48 170 ILE A N 1
ATOM 843 C CA . ILE A 1 172 ? 25.792 42.517 17.990 1.00 18.63 170 ILE A CA 1
ATOM 844 C C . ILE A 1 172 ? 27.140 41.838 17.804 1.00 18.53 170 ILE A C 1
ATOM 845 O O . ILE A 1 172 ? 27.512 41.488 16.677 1.00 19.07 170 ILE A O 1
ATOM 850 N N . CYS A 1 173 ? 27.879 41.658 18.908 1.00 14.84 171 CYS A N 1
ATOM 851 C CA . CYS A 1 173 ? 29.164 40.961 18.883 1.00 16.47 171 CYS A CA 1
ATOM 852 C C . CYS A 1 173 ? 29.039 39.466 19.161 1.00 17.91 171 CYS A C 1
ATOM 853 O O . CYS A 1 173 ? 29.683 38.655 18.490 1.00 19.07 171 CYS A O 1
ATOM 856 N N . GLY A 1 174 ? 28.236 39.102 20.147 1.00 17.79 172 GLY A N 1
ATOM 857 C CA . GLY A 1 174 ? 28.067 37.713 20.532 1.00 17.45 172 GLY A CA 1
ATOM 858 C C . GLY A 1 174 ? 27.267 37.662 21.812 1.00 20.50 172 GLY A C 1
ATOM 859 O O . GLY A 1 174 ? 26.846 38.687 22.344 1.00 17.73 172 GLY A O 1
ATOM 860 N N . ALA A 1 175 ? 27.042 36.445 22.292 1.00 17.93 173 ALA A N 1
ATOM 861 C CA . ALA A 1 175 ? 26.322 36.248 23.540 1.00 16.96 173 ALA A CA 1
ATOM 862 C C . ALA A 1 175 ? 27.116 35.308 24.431 1.00 19.22 173 ALA A C 1
ATOM 863 O O . ALA A 1 175 ? 27.955 34.533 23.968 1.00 15.98 173 ALA A O 1
ATOM 865 N N . VAL A 1 176 ? 26.823 35.354 25.723 1.00 16.37 174 VAL A N 1
ATOM 866 C CA . VAL A 1 176 ? 27.490 34.478 26.673 1.00 17.54 174 VAL A CA 1
ATOM 867 C C . VAL A 1 176 ? 26.461 34.055 27.705 1.00 20.19 174 VAL A C 1
ATOM 868 O O . VAL A 1 176 ? 25.554 34.827 28.052 1.00 16.94 174 VAL A O 1
ATOM 872 N N . VAL A 1 177 ? 26.553 32.808 28.147 1.00 16.12 175 VAL A N 1
ATOM 873 C CA . VAL A 1 177 ? 25.775 32.352 29.291 1.00 19.80 175 VAL A CA 1
ATOM 874 C C . VAL A 1 177 ? 26.735 32.098 30.444 1.00 22.03 175 VAL A C 1
ATOM 875 O O . VAL A 1 177 ? 27.763 31.427 30.279 1.00 21.87 175 VAL A O 1
ATOM 879 N N . ASN A 1 178 ? 26.419 32.671 31.598 1.00 22.27 176 ASN A N 1
ATOM 880 C CA . ASN A 1 178 ? 27.213 32.513 32.809 1.00 24.66 176 ASN A CA 1
ATOM 881 C C . ASN A 1 178 ? 26.403 31.657 33.771 1.00 26.17 176 ASN A C 1
ATOM 882 O O . ASN A 1 178 ? 25.311 32.054 34.188 1.00 26.38 176 ASN A O 1
ATOM 887 N N . VAL A 1 179 ? 26.911 30.473 34.086 1.00 25.15 177 VAL A N 1
ATOM 888 C CA . VAL A 1 179 ? 26.259 29.585 35.036 1.00 27.59 177 VAL A CA 1
ATOM 889 C C . VAL A 1 179 ? 26.818 29.909 36.410 1.00 31.54 177 VAL A C 1
ATOM 890 O O . VAL A 1 179 ? 28.032 29.825 36.627 1.00 33.34 177 VAL A O 1
ATOM 894 N N . ARG A 1 180 ? 25.942 30.312 37.326 1.00 35.28 178 ARG A N 1
ATOM 895 C CA . ARG A 1 180 ? 26.336 30.703 38.670 1.00 39.32 178 ARG A CA 1
ATOM 896 C C . ARG A 1 180 ? 25.470 29.957 39.679 1.00 37.41 178 ARG A C 1
ATOM 897 O O . ARG A 1 180 ? 24.526 29.243 39.320 1.00 37.35 178 ARG A O 1
ATOM 905 N N . SER A 1 181 ? 25.805 30.126 40.962 1.00 47.26 179 SER A N 1
ATOM 906 C CA . SER A 1 181 ? 25.135 29.358 42.011 1.00 43.71 179 SER A CA 1
ATOM 907 C C . SER A 1 181 ? 23.641 29.665 42.056 1.00 34.75 179 SER A C 1
ATOM 908 O O . SER A 1 181 ? 22.806 28.752 42.077 1.00 41.08 179 SER A O 1
ATOM 911 N N . GLY A 1 182 ? 23.288 30.944 42.085 1.00 34.21 180 GLY A N 1
ATOM 912 C CA . GLY A 1 182 ? 21.902 31.327 42.274 1.00 39.67 180 GLY A CA 1
ATOM 913 C C . GLY A 1 182 ? 21.112 31.593 41.016 1.00 39.58 180 GLY A C 1
ATOM 914 O O . GLY A 1 182 ? 19.885 31.700 41.080 1.00 35.77 180 GLY A O 1
ATOM 915 N N . GLN A 1 183 ? 21.777 31.681 39.867 1.00 35.04 181 GLN A N 1
ATOM 916 C CA . GLN A 1 183 ? 21.108 32.107 38.649 1.00 34.11 181 GLN A CA 1
ATOM 917 C C . GLN A 1 183 ? 21.980 31.753 37.454 1.00 31.27 181 GLN A C 1
ATOM 918 O O . GLN A 1 183 ?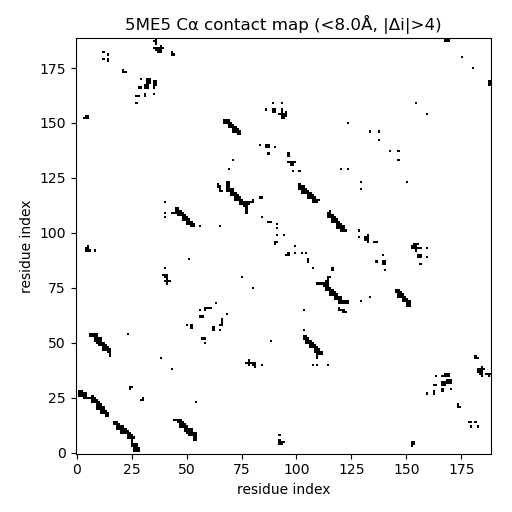 23.197 31.578 37.576 1.00 32.07 181 GLN A O 1
ATOM 924 N N . ASP A 1 184 ? 21.338 31.643 36.298 1.00 26.28 182 ASP A N 1
ATOM 925 C CA . ASP A 1 184 ? 22.035 31.654 35.018 1.00 25.10 182 ASP A CA 1
ATOM 926 C C . ASP A 1 184 ? 21.839 33.028 34.395 1.00 27.38 182 ASP A C 1
ATOM 927 O O . ASP A 1 184 ? 20.718 33.546 34.381 1.00 28.88 182 ASP A O 1
ATOM 932 N N . LYS A 1 185 ? 22.916 33.621 33.895 1.00 20.31 183 LYS A N 1
ATOM 933 C CA . LYS A 1 185 ? 22.826 34.897 33.196 1.00 21.51 183 LYS A CA 1
ATOM 934 C C . LYS A 1 185 ? 23.162 34.697 31.725 1.00 19.73 183 LYS A C 1
ATOM 935 O O . LYS A 1 185 ? 24.068 33.939 31.387 1.00 21.94 183 LYS A O 1
ATOM 941 N N . ILE A 1 186 ? 22.411 35.360 30.856 1.00 19.29 184 ILE A N 1
ATOM 942 C CA . ILE A 1 186 ? 22.731 35.435 29.436 1.00 16.18 184 ILE A CA 1
ATOM 943 C C . ILE A 1 186 ? 22.916 36.905 29.100 1.00 18.01 184 ILE A C 1
ATOM 944 O O . ILE A 1 186 ? 22.089 37.736 29.484 1.00 20.09 184 ILE A O 1
ATOM 949 N N . SER A 1 187 ? 24.010 37.230 28.416 1.00 18.16 185 SER A N 1
ATOM 950 C CA . SER A 1 187 ? 24.252 38.595 27.989 1.00 17.37 185 SER A CA 1
ATOM 951 C C . SER A 1 187 ? 24.485 38.633 26.489 1.00 21.52 185 SER A C 1
ATOM 952 O O . SER A 1 187 ? 25.023 37.688 25.915 1.00 18.53 185 SER A O 1
ATOM 955 N N . ILE A 1 188 ? 24.050 39.718 25.852 1.00 18.89 186 ILE A N 1
ATOM 956 C CA . ILE A 1 188 ? 24.463 40.035 24.487 1.00 19.15 186 ILE A CA 1
ATOM 957 C C . ILE A 1 188 ? 25.399 41.230 24.583 1.00 21.99 186 ILE A C 1
ATOM 958 O O . ILE A 1 188 ? 25.031 42.258 25.162 1.00 19.94 186 ILE A O 1
ATOM 963 N N . TRP A 1 189 ? 26.618 41.083 24.062 1.00 20.41 187 TRP A N 1
ATOM 964 C CA . TRP A 1 189 ? 27.555 42.197 23.958 1.00 20.23 187 TRP A CA 1
ATOM 965 C C . TRP A 1 189 ? 27.324 42.921 22.639 1.00 18.61 187 TRP A C 1
ATOM 966 O O . TRP A 1 189 ? 27.156 42.286 21.591 1.00 16.35 187 TRP A O 1
ATOM 977 N N . THR A 1 190 ? 27.307 44.254 22.689 1.00 18.65 188 THR A N 1
ATOM 978 C CA . THR A 1 190 ? 27.036 45.058 21.510 1.00 20.39 188 THR A CA 1
ATOM 979 C C . THR A 1 190 ? 28.093 46.147 21.354 1.00 22.02 188 THR A C 1
ATOM 980 O O . THR A 1 190 ? 28.758 46.546 22.316 1.00 21.85 188 THR A O 1
ATOM 984 N N . LYS A 1 191 ? 28.236 46.615 20.116 1.00 19.29 189 LYS A N 1
ATOM 985 C CA . LYS A 1 191 ? 29.041 47.781 19.779 1.00 22.40 189 LYS A CA 1
ATOM 986 C C . LYS A 1 191 ? 28.192 49.041 19.902 1.00 24.00 189 LYS A C 1
ATOM 987 O O . LYS A 1 191 ? 26.963 48.983 19.938 1.00 20.18 189 LYS A O 1
ATOM 993 N N . ASN A 1 192 ? 28.867 50.191 19.965 1.00 21.91 190 ASN A N 1
ATOM 994 C CA . ASN A 1 192 ? 28.198 51.494 19.897 1.00 24.08 190 ASN A CA 1
ATOM 995 C C . ASN A 1 192 ? 27.122 51.633 20.975 1.00 21.89 190 ASN A C 1
ATOM 996 O O . ASN A 1 192 ? 25.950 51.888 20.696 1.00 22.26 190 ASN A O 1
ATOM 1001 N N . ALA A 1 193 ? 27.543 51.466 22.223 1.00 21.57 191 ALA A N 1
ATOM 1002 C CA . ALA A 1 193 ? 26.598 51.575 23.328 1.00 23.25 191 ALA A CA 1
ATOM 1003 C C . ALA A 1 193 ? 25.911 52.939 23.357 1.00 28.81 191 ALA A C 1
ATOM 1004 O O . ALA A 1 193 ? 24.767 53.049 23.812 1.00 24.58 191 ALA A O 1
ATOM 1006 N N . SER A 1 194 ? 26.564 53.976 22.837 1.00 24.53 192 SER A N 1
ATOM 1007 C CA . SER A 1 194 ? 25.989 55.317 22.862 1.00 30.60 192 SER A CA 1
ATOM 1008 C C . SER A 1 194 ? 24.959 55.540 21.761 1.00 28.82 192 SER A C 1
ATOM 1009 O O . SER A 1 194 ? 24.370 56.624 21.685 1.00 25.33 192 SER A O 1
ATOM 1012 N N . ASN A 1 195 ? 24.735 54.558 20.894 1.00 26.42 193 ASN A N 1
ATOM 1013 C CA . ASN A 1 195 ? 23.683 54.658 19.893 1.00 26.19 193 ASN A CA 1
ATOM 1014 C C . ASN A 1 195 ? 22.408 54.196 20.581 1.00 27.23 193 ASN A C 1
ATOM 1015 O O . ASN A 1 195 ? 22.067 53.011 20.563 1.00 23.03 193 ASN A O 1
ATOM 1020 N N . GLU A 1 196 ? 21.704 55.158 21.204 1.00 22.99 194 GLU A N 1
ATOM 1021 C CA . GLU A 1 196 ? 20.511 54.854 21.998 1.00 26.45 194 GLU A CA 1
ATOM 1022 C C . GLU A 1 196 ? 19.481 54.076 21.198 1.00 20.32 194 GLU A C 1
ATOM 1023 O O . GLU A 1 196 ? 18.865 53.135 21.713 1.00 21.84 194 GLU A O 1
ATOM 1029 N N . ALA A 1 197 ? 19.282 54.454 19.932 1.00 20.58 195 ALA A N 1
ATOM 1030 C CA . ALA A 1 197 ? 18.241 53.820 19.127 1.00 26.01 195 ALA A CA 1
ATOM 1031 C C . ALA A 1 197 ? 18.592 52.380 18.785 1.00 23.87 195 ALA A C 1
ATOM 1032 O O . ALA A 1 197 ? 17.714 51.505 18.805 1.00 22.24 195 ALA A O 1
ATOM 1034 N N . ALA A 1 198 ? 19.855 52.119 18.424 1.00 21.98 196 ALA A N 1
ATOM 1035 C CA . ALA A 1 198 ? 20.251 50.746 18.110 1.00 20.59 196 ALA A CA 1
ATOM 1036 C C . ALA A 1 198 ? 20.169 49.845 19.337 1.00 23.00 196 ALA A C 1
ATOM 1037 O O . ALA A 1 198 ? 19.676 48.712 19.250 1.00 22.46 196 ALA A O 1
ATOM 1039 N N . GLN A 1 199 ? 20.653 50.320 20.490 1.00 20.33 197 GLN A N 1
ATOM 1040 C CA . GLN A 1 199 ? 20.582 49.507 21.704 1.00 21.04 197 GLN A CA 1
ATOM 1041 C C . GLN A 1 199 ? 19.141 49.218 22.112 1.00 23.61 197 GLN A C 1
ATOM 1042 O O . GLN A 1 199 ? 18.825 48.097 22.526 1.00 19.75 197 GLN A O 1
ATOM 1048 N N . ALA A 1 200 ? 18.261 50.229 22.050 1.00 20.19 198 ALA A N 1
ATOM 1049 C CA . ALA A 1 200 ? 16.856 50.020 22.389 1.00 21.04 198 ALA A CA 1
ATOM 1050 C C . ALA A 1 200 ? 16.218 48.984 21.469 1.00 20.46 198 ALA A C 1
ATOM 1051 O O . ALA A 1 200 ? 15.494 48.091 21.927 1.00 20.05 198 ALA A O 1
ATOM 1053 N N . SER A 1 201 ? 16.511 49.066 20.172 1.00 20.22 199 SER A N 1
ATOM 1054 C CA . SER A 1 201 ? 15.981 48.110 19.202 1.00 22.82 199 SER A CA 1
ATOM 1055 C C . SER A 1 201 ? 16.422 46.686 19.513 1.00 21.08 199 SER A C 1
ATOM 1056 O O . SER A 1 201 ? 15.622 45.751 19.429 1.00 18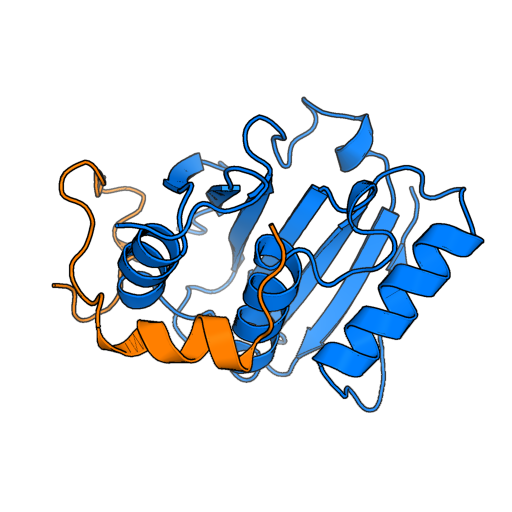.65 199 SER A O 1
ATOM 1059 N N . ILE A 1 202 ? 17.694 46.506 19.878 1.00 19.51 200 ILE A N 1
ATOM 1060 C CA . ILE A 1 202 ? 18.198 45.180 20.234 1.00 16.35 200 ILE A CA 1
ATOM 1061 C C . ILE A 1 202 ? 17.525 44.672 21.502 1.00 19.69 200 ILE A C 1
ATOM 1062 O O . ILE A 1 202 ? 17.040 43.535 21.552 1.00 20.21 200 ILE A O 1
ATOM 1067 N N . GLY A 1 203 ? 17.493 45.501 22.552 1.00 18.88 201 GLY A N 1
ATOM 1068 C CA . GLY A 1 203 ? 16.842 45.085 23.785 1.00 17.70 201 GLY A CA 1
ATOM 1069 C C . GLY A 1 203 ? 15.379 44.728 23.595 1.00 21.00 201 GLY A C 1
ATOM 1070 O O . GLY A 1 203 ? 14.898 43.719 24.131 1.00 20.31 201 GLY A O 1
ATOM 1071 N N . LYS A 1 204 ? 14.646 45.557 22.847 1.00 18.84 202 LYS A N 1
ATOM 1072 C CA . LYS A 1 204 ? 13.230 45.284 22.590 1.00 21.38 202 LYS A CA 1
ATOM 1073 C C . LYS A 1 204 ? 13.037 44.000 21.792 1.00 22.29 202 LYS A C 1
ATOM 1074 O O . LYS A 1 204 ? 12.149 43.199 22.101 1.00 23.47 202 LYS A O 1
ATOM 1080 N N . GLN A 1 205 ? 13.821 43.808 20.731 1.00 18.84 203 GLN A N 1
ATOM 1081 C CA . GLN A 1 205 ? 13.680 42.585 19.943 1.00 22.02 203 GLN A CA 1
ATOM 1082 C C . GLN A 1 205 ? 14.054 41.353 20.753 1.00 22.50 203 GLN A C 1
ATOM 1083 O O . GLN A 1 205 ? 13.392 40.319 20.646 1.00 23.08 203 GLN A O 1
ATOM 1089 N N . TRP A 1 206 ? 15.124 41.429 21.553 1.00 20.91 204 TRP A N 1
ATOM 1090 C CA . TRP A 1 206 ? 15.512 40.274 22.361 1.00 23.28 204 TRP A CA 1
ATOM 1091 C C . TRP A 1 206 ? 14.407 39.874 23.332 1.00 24.96 204 TRP A C 1
ATOM 1092 O O . TRP A 1 206 ? 14.120 38.681 23.507 1.00 22.63 204 TRP A O 1
ATOM 1103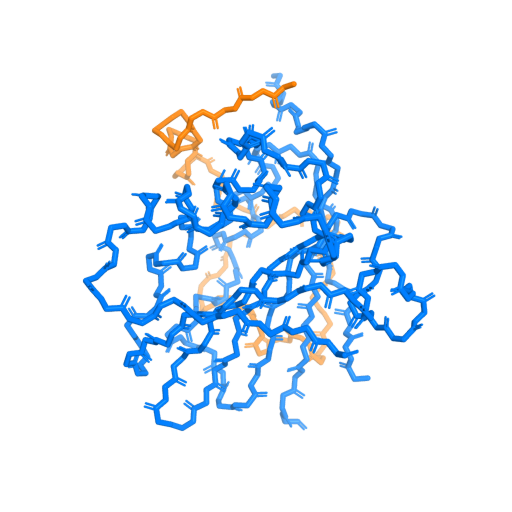 N N . LYS A 1 207 ? 13.769 40.858 23.971 1.00 21.33 205 LYS A N 1
ATOM 1104 C CA . LYS A 1 207 ? 12.661 40.532 24.854 1.00 26.89 205 LYS A CA 1
ATOM 1105 C C . LYS A 1 207 ? 11.533 39.854 24.085 1.00 31.34 205 LYS A C 1
ATOM 1106 O O . LYS A 1 207 ? 10.852 38.979 24.628 1.00 28.61 205 LYS A O 1
ATOM 1112 N N . GLU A 1 208 ? 11.359 40.198 22.804 1.00 28.55 206 GLU A N 1
ATOM 1113 C CA . GLU A 1 208 ? 10.340 39.537 21.996 1.00 28.26 206 GLU A CA 1
ATOM 1114 C C . GLU A 1 208 ? 10.756 38.114 21.655 1.00 30.45 206 GLU A C 1
ATOM 1115 O O . GLU A 1 208 ? 9.953 37.180 21.774 1.00 27.30 206 GLU A O 1
ATOM 1121 N N . PHE A 1 209 ? 12.015 37.929 21.239 1.00 23.85 207 PHE A N 1
ATOM 1122 C CA . PHE A 1 209 ? 12.503 36.587 20.926 1.00 27.03 207 PHE A CA 1
ATOM 1123 C C . PHE A 1 209 ? 12.417 35.662 22.130 1.00 31.20 207 PHE A C 1
ATOM 1124 O O . PHE A 1 209 ? 12.248 34.446 21.968 1.00 34.58 207 PHE A O 1
ATOM 1132 N N . LEU A 1 210 ? 12.553 36.209 23.338 1.00 26.61 208 LEU A N 1
ATOM 1133 C CA . LEU A 1 210 ? 12.491 35.429 24.568 1.00 31.53 208 LEU A CA 1
ATOM 1134 C C . LEU A 1 210 ? 11.120 35.438 25.219 1.00 37.22 208 LEU A C 1
ATOM 1135 O O . LEU A 1 210 ? 10.818 34.526 25.991 1.00 42.03 208 LEU A O 1
ATOM 1140 N N . ASP A 1 211 ? 10.322 36.476 24.974 1.00 45.19 209 ASP A N 1
ATOM 1141 C CA . ASP A 1 211 ? 9.072 36.718 25.696 1.00 48.46 209 ASP A CA 1
ATOM 1142 C C . A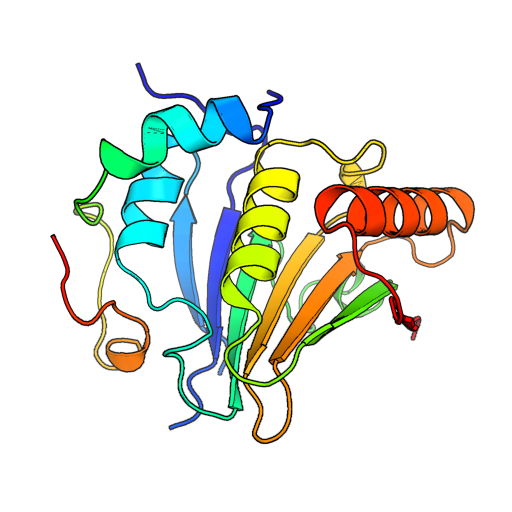SP A 1 211 ? 9.294 36.625 27.214 1.00 56.16 209 ASP A C 1
ATOM 1143 O O . ASP A 1 211 ? 8.689 35.816 27.915 1.00 57.47 209 ASP A O 1
ATOM 1148 N N . TYR A 1 212 ? 10.189 37.476 27.724 1.00 57.67 210 TYR A N 1
ATOM 1149 C CA . TYR A 1 212 ? 10.502 37.478 29.152 1.00 65.05 210 TYR A CA 1
ATOM 1150 C C . TYR A 1 212 ? 9.659 38.523 29.880 1.00 68.00 210 TYR A C 1
ATOM 1151 O O . TYR A 1 212 ? 9.494 39.658 29.414 1.00 62.20 210 TYR A O 1
ATOM 1160 N N . ASN A 1 213 ? 9.149 38.124 31.051 1.00 74.10 211 ASN A N 1
ATOM 1161 C CA . ASN A 1 213 ? 8.189 38.929 31.807 1.00 70.99 211 ASN A CA 1
ATOM 1162 C C . ASN A 1 213 ? 8.842 40.159 32.432 1.00 70.88 211 ASN A C 1
ATOM 1163 O O . ASN A 1 213 ? 8.272 41.259 32.405 1.00 70.84 211 ASN A O 1
ATOM 1168 N N . GLU A 1 214 ? 10.034 39.984 33.014 1.00 71.21 212 GLU A N 1
ATOM 1169 C CA . GLU A 1 214 ? 10.667 41.034 33.813 1.00 71.54 212 GLU A CA 1
ATOM 1170 C C . GLU A 1 214 ? 12.027 41.381 33.206 1.00 66.82 212 GLU A C 1
ATOM 1171 O O . GLU A 1 214 ? 12.091 41.743 32.033 1.00 62.44 212 GLU A O 1
ATOM 1177 N N . SER A 1 215 ? 13.121 41.211 33.959 1.00 63.43 213 SER A N 1
ATOM 1178 C CA . SER A 1 215 ? 14.247 42.146 33.951 1.00 61.14 213 SER A CA 1
ATOM 1179 C C . SER A 1 215 ? 15.215 41.878 32.807 1.00 48.73 213 SER A C 1
ATOM 1180 O O . SER A 1 215 ? 15.968 40.900 32.830 1.00 50.17 213 SER A O 1
ATOM 1183 N N . ILE A 1 216 ? 15.224 42.777 31.833 1.00 45.31 214 ILE A N 1
ATOM 1184 C CA . ILE A 1 216 ? 16.258 42.849 30.808 1.00 39.11 214 ILE A CA 1
ATOM 1185 C C . ILE A 1 216 ? 17.076 44.102 31.121 1.00 40.22 214 ILE A C 1
ATOM 1186 O O . ILE A 1 216 ? 16.562 45.222 31.011 1.00 38.96 214 ILE A O 1
ATOM 1191 N N . GLY A 1 217 ? 18.323 43.930 31.561 1.00 29.18 215 GLY A N 1
ATOM 1192 C CA . GLY A 1 217 ? 19.157 45.038 32.026 1.00 25.91 215 GLY A CA 1
ATOM 1193 C C . GLY A 1 217 ? 20.230 45.417 31.016 1.00 26.17 215 GLY A C 1
ATOM 1194 O O . GLY A 1 217 ? 20.842 44.547 30.391 1.00 24.29 215 GLY A O 1
ATOM 1195 N N . PHE A 1 218 ? 20.461 46.716 30.873 1.00 23.72 216 PHE A N 1
ATOM 1196 C CA . PHE A 1 218 ? 21.500 47.237 29.994 1.00 23.47 216 PHE A CA 1
ATOM 1197 C C . PHE A 1 218 ? 22.629 47.842 30.813 1.00 26.56 216 PHE A C 1
ATOM 1198 O O . PHE A 1 218 ? 22.384 48.581 31.776 1.00 24.89 216 PHE A O 1
ATOM 1206 N N . ILE A 1 219 ? 23.863 47.554 30.417 1.00 22.15 217 ILE A N 1
ATOM 1207 C CA . ILE A 1 219 ? 25.042 48.133 31.052 1.00 28.20 217 ILE A CA 1
ATOM 1208 C C . ILE A 1 219 ? 25.941 48.745 29.986 1.00 33.83 217 ILE A C 1
ATOM 1209 O O . ILE A 1 219 ? 26.131 48.167 28.908 1.00 29.64 217 ILE A O 1
ATOM 1214 N N . PHE A 1 220 ? 26.480 49.931 30.290 1.00 31.32 218 PHE A N 1
ATOM 1215 C CA . PHE A 1 220 ? 27.488 50.613 29.488 1.00 39.91 218 PHE A CA 1
ATOM 1216 C C . PHE A 1 220 ? 28.630 51.023 30.411 1.00 50.67 218 PHE A C 1
ATOM 1217 O O . PHE A 1 220 ? 28.391 51.619 31.467 1.00 51.81 218 PHE A O 1
ATOM 1225 N N . HIS A 1 221 ? 29.863 50.706 30.016 1.00 57.95 219 HIS A N 1
ATOM 1226 C CA . HIS A 1 221 ? 31.044 51.105 30.788 1.00 58.25 219 HIS A CA 1
ATOM 1227 C C . HIS A 1 221 ? 31.214 52.629 30.811 1.00 54.43 219 HIS A C 1
ATOM 1228 O O . HIS A 1 221 ? 32.066 53.183 30.112 1.00 55.02 219 HIS A O 1
ATOM 1230 N N . LYS B 2 54 ? 21.973 36.519 4.414 1.00 41.60 1057 LYS B N 1
ATOM 1231 C CA . LYS B 2 54 ? 21.432 35.222 4.807 1.00 37.87 1057 LYS B CA 1
ATOM 1232 C C . LYS B 2 54 ? 20.717 35.345 6.144 1.00 30.94 1057 LYS B C 1
ATOM 1233 O O . LYS B 2 54 ? 21.344 35.545 7.179 1.00 30.30 1057 LYS B O 1
ATOM 1239 N N . LYS B 2 55 ? 19.394 35.241 6.092 1.00 32.75 1058 LYS B N 1
ATOM 1240 C CA . LYS B 2 55 ? 18.525 35.319 7.256 1.00 30.09 1058 LYS B CA 1
ATOM 1241 C C . LYS B 2 55 ? 17.756 34.015 7.392 1.00 27.07 1058 LYS B C 1
ATOM 1242 O O . LYS B 2 55 ? 17.278 33.465 6.394 1.00 29.23 1058 LYS B O 1
ATOM 1248 N N . TYR B 2 56 ? 17.628 33.528 8.628 1.00 23.89 1059 TYR B N 1
ATOM 1249 C CA . TYR B 2 56 ? 16.920 32.286 8.909 1.00 21.88 1059 TYR B CA 1
ATOM 1250 C C . TYR B 2 56 ? 16.052 32.478 10.143 1.00 24.24 1059 TYR B C 1
ATOM 1251 O O . TYR B 2 56 ? 16.569 32.838 11.206 1.00 22.41 1059 TYR B O 1
ATOM 1260 N N . SER B 2 57 ? 14.747 32.220 10.010 1.00 22.04 1060 SER B N 1
ATOM 1261 C CA . SER B 2 57 ? 13.832 32.227 11.144 1.00 24.26 1060 SER B CA 1
ATOM 1262 C C . SER B 2 57 ? 14.160 31.100 12.130 1.00 25.49 1060 SER B C 1
ATOM 1263 O O . SER B 2 57 ? 14.830 30.121 11.800 1.00 20.78 1060 SER B O 1
ATOM 1266 N N . ARG B 2 58 ? 13.637 31.230 13.351 1.00 22.88 1061 ARG B N 1
ATOM 1267 C CA . ARG B 2 58 ? 13.852 30.196 14.357 1.00 25.08 1061 ARG B CA 1
ATOM 1268 C C . ARG B 2 58 ? 13.290 28.854 13.894 1.00 24.54 1061 ARG B C 1
ATOM 1269 O O . ARG B 2 58 ? 13.949 27.812 14.015 1.00 25.08 1061 ARG B O 1
ATOM 1277 N N . ASP B 2 59 ? 12.070 28.858 13.353 1.00 26.06 1062 ASP B N 1
ATOM 1278 C CA . ASP B 2 59 ? 11.451 27.595 12.947 1.00 25.50 1062 ASP B CA 1
ATOM 1279 C C . ASP B 2 59 ? 12.208 26.955 11.796 1.00 25.72 1062 ASP B C 1
ATOM 1280 O O . ASP B 2 59 ? 12.350 25.728 11.750 1.00 21.93 1062 ASP B O 1
ATOM 1285 N N . PHE B 2 60 ? 12.741 27.769 10.880 1.00 23.68 1063 PHE B N 1
ATOM 1286 C CA . PHE B 2 60 ? 13.541 27.214 9.795 1.00 23.99 1063 PHE B CA 1
ATOM 1287 C C . PHE B 2 60 ? 14.826 26.588 10.329 1.00 28.85 1063 PHE B C 1
ATOM 1288 O O . PHE B 2 60 ? 15.198 25.478 9.930 1.00 24.61 1063 PHE B O 1
ATOM 1296 N N . LEU B 2 61 ? 15.524 27.289 11.229 1.00 23.24 1064 LEU B N 1
ATOM 1297 C CA . LEU B 2 61 ? 16.738 26.722 11.808 1.00 23.87 1064 LEU B CA 1
ATOM 1298 C C . LEU B 2 61 ? 16.435 25.424 12.543 1.00 22.16 1064 LEU B C 1
ATOM 1299 O O . LEU B 2 61 ? 17.193 24.449 12.437 1.00 21.52 1064 LEU B O 1
ATOM 1304 N N . LEU B 2 62 ? 15.311 25.383 13.266 1.00 20.49 1065 LEU B N 1
ATOM 1305 C CA . LEU B 2 62 ? 14.957 24.209 14.065 1.00 24.36 1065 LEU B CA 1
ATOM 1306 C C . LEU B 2 62 ? 14.617 22.989 13.213 1.00 25.62 1065 LEU B C 1
ATOM 1307 O O . LEU B 2 62 ? 14.679 21.863 13.715 1.00 22.87 1065 LEU B O 1
ATOM 1312 N N . LYS B 2 63 ? 14.257 23.180 11.946 1.00 24.01 1066 LYS B N 1
ATOM 1313 C CA . LYS B 2 63 ? 13.943 22.041 11.086 1.00 29.32 1066 LYS B CA 1
ATOM 1314 C C . LYS B 2 63 ? 15.157 21.138 10.893 1.00 29.05 1066 LYS B C 1
ATOM 1315 O O . LYS B 2 63 ? 15.007 19.930 10.649 1.00 29.82 1066 LYS B O 1
ATOM 1321 N N . PHE B 2 64 ? 16.365 21.691 11.028 1.00 25.49 1067 PHE B N 1
ATOM 1322 C CA . PHE B 2 64 ? 17.582 20.909 10.868 1.00 26.28 1067 PHE B CA 1
ATOM 1323 C C . PHE B 2 64 ? 18.092 20.270 12.155 1.00 21.66 1067 PHE B C 1
ATOM 1324 O O . PHE B 2 64 ? 19.056 19.499 12.088 1.00 24.55 1067 PHE B O 1
ATOM 1332 N N . ALA B 2 65 ? 17.505 20.576 13.319 1.00 17.98 1068 ALA B N 1
ATOM 1333 C CA . ALA B 2 65 ? 18.198 20.304 14.585 1.00 21.06 1068 ALA B CA 1
ATOM 1334 C C . ALA B 2 65 ? 18.461 18.815 14.780 1.00 22.80 1068 ALA B C 1
ATOM 1335 O O . ALA B 2 65 ? 19.575 18.401 15.146 1.00 19.73 1068 ALA B O 1
ATOM 1337 N N . GLU B 2 66 ? 17.449 17.991 14.538 1.00 19.46 1069 GLU B N 1
ATOM 1338 C CA . GLU B 2 66 ? 17.570 16.557 14.788 1.00 21.51 1069 GLU B CA 1
ATOM 1339 C C . GLU B 2 66 ? 18.263 15.806 13.660 1.00 25.99 1069 GLU B C 1
ATOM 1340 O O . GLU B 2 66 ? 18.511 14.598 13.783 1.00 22.42 1069 GLU B O 1
ATOM 1346 N N . GLN B 2 67 ? 18.609 16.484 12.580 1.00 24.56 1070 GLN B N 1
ATOM 1347 C CA . GLN B 2 67 ? 19.277 15.821 11.476 1.00 27.04 1070 GLN B CA 1
ATOM 1348 C C . GLN B 2 67 ? 20.796 15.840 11.599 1.00 28.00 1070 GLN B C 1
ATOM 1349 O O . GLN B 2 67 ? 21.474 15.114 10.861 1.00 26.24 1070 GLN B O 1
ATOM 1355 N N . PHE B 2 68 ? 21.353 16.618 12.529 1.00 23.32 1071 PHE B N 1
ATOM 1356 C CA . PHE B 2 68 ? 22.805 16.744 12.676 1.00 24.20 1071 PHE B CA 1
ATOM 1357 C C . PHE B 2 68 ? 23.184 16.498 14.132 1.00 25.53 1071 PHE B C 1
ATOM 1358 O O . PHE B 2 68 ? 23.242 17.421 14.954 1.00 22.52 1071 PHE B O 1
ATOM 1366 N N . LEU B 2 69 ? 23.423 15.228 14.447 1.00 23.86 1072 LEU B N 1
ATOM 1367 C CA . LEU B 2 69 ? 23.778 14.819 15.793 1.00 21.65 1072 LEU B CA 1
ATOM 1368 C C . LEU B 2 69 ? 25.263 14.522 15.947 1.00 24.83 1072 LEU B C 1
ATOM 1369 O O . LEU B 2 69 ? 25.725 14.336 17.074 1.00 24.05 1072 LEU B O 1
ATOM 1374 N N . ASP B 2 70 ? 26.013 14.468 14.853 1.00 24.81 1073 ASP B N 1
ATOM 1375 C CA . ASP B 2 70 ? 27.403 14.025 14.885 1.00 31.70 1073 ASP B CA 1
ATOM 1376 C C . ASP B 2 70 ? 28.348 15.216 15.011 1.00 28.34 1073 ASP B C 1
ATOM 1377 O O . ASP B 2 70 ? 28.257 16.164 14.232 1.00 25.05 1073 ASP B O 1
ATOM 1382 N N . LEU B 2 71 ? 29.274 15.140 15.964 1.00 24.03 1074 LEU B N 1
ATOM 1383 C CA . LEU B 2 71 ? 30.312 16.155 16.074 1.00 24.01 1074 LEU B CA 1
ATOM 1384 C C . LEU B 2 71 ? 31.098 16.242 14.769 1.00 27.34 1074 LEU B C 1
ATOM 1385 O O . LEU B 2 71 ? 31.403 15.210 14.158 1.00 25.95 1074 LEU B O 1
ATOM 1390 N N . PRO B 2 72 ? 31.436 17.444 14.307 1.00 25.66 1075 PRO B N 1
ATOM 1391 C CA . PRO B 2 72 ? 32.317 17.554 13.140 1.00 29.15 1075 PRO B CA 1
ATOM 1392 C C . PRO B 2 72 ? 33.619 16.816 13.401 1.00 26.58 1075 PRO B C 1
ATOM 1393 O O . PRO B 2 72 ? 34.120 16.788 14.525 1.00 27.54 1075 PRO B O 1
ATOM 1397 N N . HIS B 2 73 ? 34.157 16.192 12.354 1.00 29.58 1076 HIS B N 1
ATOM 1398 C CA . HIS B 2 73 ? 35.400 15.449 12.522 1.00 33.38 1076 HIS B CA 1
ATOM 1399 C C . HIS B 2 73 ? 36.602 16.355 12.780 1.00 33.67 1076 HIS B C 1
ATOM 1400 O O . HIS B 2 73 ? 37.609 15.882 13.319 1.00 32.81 1076 HIS B O 1
ATOM 1407 N N . ASN B 2 74 ? 36.531 17.640 12.432 1.00 26.91 1077 ASN B N 1
ATOM 1408 C CA . ASN B 2 74 ? 37.636 18.536 12.751 1.00 28.60 1077 ASN B CA 1
ATOM 1409 C C . ASN B 2 74 ? 37.443 19.239 14.087 1.00 29.40 1077 ASN B C 1
ATOM 1410 O O . ASN B 2 74 ? 38.163 20.192 14.383 1.00 30.67 1077 ASN B O 1
ATOM 1415 N N . PHE B 2 75 ? 36.506 18.774 14.904 1.00 28.64 1078 PHE B N 1
ATOM 1416 C CA . PHE B 2 75 ? 36.304 19.308 16.243 1.00 29.27 1078 PHE B CA 1
ATOM 1417 C C . PHE B 2 75 ? 37.228 18.562 17.200 1.00 30.60 1078 PHE B C 1
ATOM 1418 O O . PHE B 2 75 ? 37.073 17.352 17.404 1.00 29.13 1078 PHE B O 1
ATOM 1426 N N . GLU B 2 76 ? 38.170 19.279 17.801 1.00 29.35 1079 GLU B N 1
ATOM 1427 C CA . GLU B 2 76 ? 39.128 18.669 18.715 1.00 27.06 1079 GLU B CA 1
ATOM 1428 C C . GLU B 2 76 ? 38.615 18.768 20.149 1.00 33.69 1079 GLU B C 1
ATOM 1429 O O . GLU B 2 76 ? 38.394 19.871 20.658 1.00 28.79 1079 GLU B O 1
ATOM 1435 N N . VAL B 2 77 ? 38.431 17.623 20.803 1.00 29.08 1080 VAL B N 1
ATOM 1436 C CA . VAL B 2 77 ? 38.036 17.585 22.208 1.00 28.44 1080 VAL B CA 1
ATOM 1437 C C . VAL B 2 77 ? 39.312 17.422 23.031 1.00 31.18 1080 VAL B C 1
ATOM 1438 O O . VAL B 2 77 ? 39.838 16.315 23.177 1.00 33.08 1080 VAL B O 1
ATOM 1442 N N . THR B 2 78 ? 39.813 18.521 23.577 1.00 30.73 1081 THR B N 1
ATOM 1443 C CA . THR B 2 78 ? 40.980 18.459 24.442 1.00 32.07 1081 THR B CA 1
ATOM 1444 C C . THR B 2 78 ? 40.535 18.200 25.874 1.00 36.91 1081 THR B C 1
ATOM 1445 O O . THR B 2 78 ? 39.366 18.377 26.235 1.00 30.24 1081 THR B O 1
ATOM 1449 N N . SER B 2 79 ? 41.494 17.780 26.694 1.00 31.64 1082 SER B N 1
ATOM 1450 C CA . SER B 2 79 ? 41.167 17.390 28.058 1.00 35.71 1082 SER B CA 1
ATOM 1451 C C . SER B 2 79 ? 40.529 18.540 28.816 1.00 34.87 1082 SER B C 1
ATOM 1452 O O . SER B 2 79 ? 39.536 18.352 29.523 1.00 38.16 1082 SER B O 1
ATOM 1455 N N . ASP B 2 80 ? 41.055 19.747 28.640 1.00 34.94 1083 ASP B N 1
ATOM 1456 C CA . ASP B 2 80 ? 40.558 20.907 29.362 1.00 37.61 1083 ASP B CA 1
ATOM 1457 C C . ASP B 2 80 ? 39.142 21.311 28.965 1.00 41.80 1083 ASP B C 1
ATOM 1458 O O . ASP B 2 80 ? 38.550 22.156 29.649 1.00 41.59 1083 ASP B O 1
ATOM 1463 N N . ILE B 2 81 ? 38.588 20.766 27.880 1.00 33.51 1084 ILE B N 1
ATOM 1464 C CA . ILE B 2 81 ? 37.213 21.079 27.514 1.00 34.72 1084 ILE B CA 1
ATOM 1465 C C . ILE B 2 81 ? 36.317 19.852 27.542 1.00 31.83 1084 ILE B C 1
ATOM 1466 O O . ILE B 2 81 ? 35.181 19.913 27.070 1.00 31.49 1084 ILE B O 1
ATOM 1471 N N . GLU B 2 82 ? 36.801 18.732 28.092 1.00 29.99 1085 GLU B N 1
ATOM 1472 C CA . GLU B 2 82 ? 35.948 17.556 28.211 1.00 31.37 1085 GLU B CA 1
ATOM 1473 C C . GLU B 2 82 ? 34.695 17.862 29.024 1.00 28.24 1085 GLU B C 1
ATOM 1474 O O . GLU B 2 82 ? 33.624 17.314 28.740 1.00 27.44 1085 GLU B O 1
ATOM 1480 N N . SER B 2 83 ? 34.797 18.763 30.005 1.00 28.35 1086 SER B N 1
ATOM 1481 C CA . SER B 2 83 ? 33.660 19.145 30.835 1.00 31.42 1086 SER B CA 1
ATOM 1482 C C . SER B 2 83 ? 32.597 19.921 30.066 1.00 33.13 1086 SER B C 1
ATOM 1483 O O . SER B 2 83 ? 31.485 20.080 30.583 1.00 32.16 1086 SER B O 1
ATOM 1486 N N . LEU B 2 84 ? 32.908 20.403 28.856 1.00 26.01 1087 LEU B N 1
ATOM 1487 C CA . LEU B 2 84 ? 31.920 21.081 28.024 1.00 24.89 1087 LEU B CA 1
ATOM 1488 C C . LEU B 2 84 ? 31.064 20.108 27.218 1.00 26.88 1087 LEU B C 1
ATOM 1489 O O . LEU B 2 84 ? 29.925 20.442 26.872 1.00 21.25 1087 LEU B O 1
ATOM 1494 N N . MET B 2 85 ? 31.582 18.912 26.919 1.00 25.67 1088 MET B N 1
ATOM 1495 C CA . MET B 2 85 ? 30.938 18.003 25.976 1.00 22.45 1088 MET B CA 1
ATOM 1496 C C . MET B 2 85 ? 29.698 17.346 26.580 1.00 25.79 1088 MET B C 1
ATOM 1497 O O . MET B 2 85 ? 29.634 17.065 27.783 1.00 26.01 1088 MET B O 1
ATOM 1502 N N . SER B 2 86 ? 28.707 17.095 25.723 1.00 23.49 1089 SER B N 1
ATOM 1503 C CA . SER B 2 86 ? 27.491 16.425 26.165 1.00 26.23 1089 SER B CA 1
ATOM 1504 C C . SER B 2 86 ? 27.816 15.078 26.784 1.00 32.85 1089 SER B C 1
ATOM 1505 O O . SER B 2 86 ? 28.791 14.418 26.411 1.00 32.88 1089 SER B O 1
ATOM 1508 N N . THR B 2 87 ? 26.951 14.668 27.723 1.00 35.22 1090 THR B N 1
ATOM 1509 C CA . THR B 2 87 ? 27.034 13.342 28.326 1.00 36.38 1090 THR B CA 1
ATOM 1510 C C . THR B 2 87 ? 27.058 12.244 27.267 1.00 40.54 1090 THR B C 1
ATOM 1511 O O . THR B 2 87 ? 27.802 11.265 27.394 1.00 48.80 1090 THR B O 1
ATOM 1515 N N . HIS B 2 88 ? 26.259 12.391 26.211 1.00 37.59 1091 HIS B N 1
ATOM 1516 C CA . HIS B 2 88 ? 26.282 11.489 25.064 1.00 38.62 1091 HIS B CA 1
ATOM 1517 C C . HIS B 2 88 ? 26.648 12.297 23.827 1.00 36.60 1091 HIS B C 1
ATOM 1518 O O . HIS B 2 88 ? 25.992 13.300 23.523 1.00 37.14 1091 HIS B O 1
ATOM 1525 N N . THR B 2 89 ? 27.701 11.876 23.130 1.00 39.13 1092 THR B N 1
ATOM 1526 C CA . THR B 2 89 ? 28.093 12.488 21.870 1.00 37.51 1092 THR B CA 1
ATOM 1527 C C . THR B 2 89 ? 27.906 11.502 20.724 1.00 40.05 1092 THR B C 1
ATOM 1528 O O . THR B 2 89 ? 27.818 10.283 20.923 1.00 37.20 1092 THR B O 1
ATOM 1532 N N . ASN B 2 90 ? 27.833 12.049 19.513 1.00 34.03 1093 ASN B N 1
ATOM 1533 C CA . ASN B 2 90 ? 27.786 11.218 18.315 1.00 38.17 1093 ASN B CA 1
ATOM 1534 C C . ASN B 2 90 ? 28.859 11.649 17.316 1.00 40.20 1093 ASN B C 1
ATOM 1535 O O . ASN B 2 90 ? 29.437 12.732 17.449 1.00 36.57 1093 ASN B O 1
#

Nearest PDB structures (foldseek):
  5me5-assembly1_A  TM=1.007E+00  e=4.782E-35  Cucumis melo
  5me7-assembly2_B  TM=9.796E-01  e=2.186E-30  Cucumis melo
  5me7-assembly1_A  TM=9.732E-01  e=1.611E-30  Cucumis melo
  2wmc-assembly3_C  TM=9.718E-01  e=1.400E-27  Pisum sativum
  5nvl-assembly2_C  TM=9.522E-01  e=4.355E-20  Homo sapiens